Protein AF-A0A2H1GF78-F1 (afdb_monomer_lite)

pLDDT: mean 72.31, std 23.26, range [29.03, 96.75]

Structure (mmCIF, N/CA/C/O backbone):
data_AF-A0A2H1GF78-F1
#
_entry.id   AF-A0A2H1GF78-F1
#
loop_
_atom_site.group_PDB
_atom_site.id
_atom_site.type_symbol
_atom_site.label_atom_id
_atom_site.label_alt_id
_atom_site.label_comp_id
_atom_site.label_asym_id
_atom_site.label_entity_id
_atom_site.label_seq_id
_atom_site.pdbx_PDB_ins_code
_atom_site.Cartn_x
_atom_site.Cartn_y
_atom_site.Cartn_z
_atom_site.occupancy
_atom_site.B_iso_or_equiv
_atom_site.auth_seq_id
_atom_site.auth_comp_id
_atom_site.auth_asym_id
_atom_site.auth_atom_id
_atom_site.pdbx_PDB_model_num
ATOM 1 N N . MET A 1 1 ? 0.518 22.779 -26.387 1.00 35.72 1 MET A N 1
ATOM 2 C CA . MET A 1 1 ? 1.575 23.626 -25.799 1.00 35.72 1 MET A CA 1
ATOM 3 C C . MET A 1 1 ? 1.227 23.832 -24.339 1.00 35.72 1 MET A C 1
ATOM 5 O O . MET A 1 1 ? 0.259 24.523 -24.058 1.00 35.72 1 MET A O 1
ATOM 9 N N . ALA A 1 2 ? 1.934 23.142 -23.447 1.00 31.88 2 ALA A N 1
ATOM 10 C CA . ALA A 1 2 ? 1.777 23.259 -22.002 1.00 31.88 2 ALA A CA 1
ATOM 11 C C . ALA A 1 2 ? 2.860 24.207 -21.472 1.00 31.88 2 ALA A C 1
ATOM 13 O O . ALA A 1 2 ? 4.023 24.076 -21.852 1.00 31.88 2 ALA A O 1
ATOM 14 N N . ILE A 1 3 ? 2.466 25.171 -20.642 1.00 35.59 3 ILE A N 1
ATOM 15 C CA . ILE A 1 3 ? 3.377 26.077 -19.942 1.00 35.59 3 ILE A CA 1
ATOM 16 C C . ILE A 1 3 ? 3.614 25.486 -18.551 1.00 35.59 3 ILE A C 1
ATOM 18 O O . ILE A 1 3 ? 2.686 25.380 -17.752 1.00 35.59 3 ILE A O 1
ATOM 22 N N . LEU A 1 4 ? 4.861 25.074 -18.309 1.00 30.67 4 LEU A N 1
ATOM 23 C CA . LEU A 1 4 ? 5.418 24.751 -16.997 1.00 30.67 4 LEU A CA 1
ATOM 24 C C . LEU A 1 4 ? 5.400 26.001 -16.108 1.00 30.67 4 LEU A C 1
ATOM 26 O O . LEU A 1 4 ? 5.915 27.041 -16.517 1.00 30.67 4 LEU A O 1
ATOM 30 N N . HIS A 1 5 ? 4.938 25.864 -14.866 1.00 33.38 5 HIS A N 1
ATOM 31 C CA . HIS A 1 5 ? 5.354 26.751 -13.783 1.00 33.38 5 HIS A CA 1
ATOM 32 C C . HIS A 1 5 ? 6.287 25.997 -12.837 1.00 33.38 5 HIS A C 1
ATOM 34 O O . HIS A 1 5 ? 5.903 25.056 -12.150 1.00 33.38 5 HIS A O 1
ATOM 40 N N . VAL A 1 6 ? 7.539 26.443 -12.874 1.00 33.59 6 VAL A N 1
ATOM 41 C CA . VAL A 1 6 ? 8.640 26.132 -11.968 1.00 33.59 6 VAL A CA 1
ATOM 42 C C . VAL A 1 6 ? 8.415 26.892 -10.661 1.00 33.59 6 VAL A C 1
ATOM 44 O O . VAL A 1 6 ? 8.194 28.102 -10.697 1.00 33.59 6 VAL A O 1
ATOM 47 N N . ILE A 1 7 ? 8.533 26.213 -9.520 1.00 36.41 7 ILE A N 1
ATOM 48 C CA . ILE A 1 7 ? 8.808 26.858 -8.232 1.00 36.41 7 ILE A CA 1
ATOM 49 C C . ILE A 1 7 ? 10.136 26.296 -7.724 1.00 36.41 7 ILE A C 1
ATOM 51 O O . ILE A 1 7 ? 10.226 25.154 -7.286 1.00 36.41 7 ILE A O 1
ATOM 55 N N . ASN A 1 8 ? 11.164 27.134 -7.836 1.00 29.03 8 ASN A N 1
ATOM 56 C CA . ASN A 1 8 ? 12.436 27.059 -7.130 1.00 29.03 8 ASN A CA 1
ATOM 57 C C . ASN A 1 8 ? 12.365 28.086 -5.993 1.00 29.03 8 ASN A C 1
ATOM 59 O O . ASN A 1 8 ? 12.059 29.238 -6.291 1.00 29.03 8 ASN A O 1
ATOM 63 N N . SER A 1 9 ? 12.663 27.688 -4.753 1.00 29.53 9 SER A N 1
ATOM 64 C CA . SER A 1 9 ? 13.574 28.380 -3.812 1.00 29.53 9 SER A CA 1
ATOM 65 C C . SER A 1 9 ? 13.472 27.713 -2.431 1.00 29.53 9 SER A C 1
ATOM 67 O O . SER A 1 9 ? 12.395 27.658 -1.853 1.00 29.53 9 SER A O 1
ATOM 69 N N . THR A 1 10 ? 14.511 26.986 -2.008 1.00 35.28 10 THR A N 1
ATOM 70 C CA . THR A 1 10 ? 15.488 27.382 -0.967 1.00 35.28 10 THR A CA 1
ATOM 71 C C . THR A 1 10 ? 14.902 27.559 0.434 1.00 35.28 10 THR A C 1
ATOM 73 O O . THR A 1 10 ? 14.337 28.604 0.725 1.00 35.28 10 THR A O 1
ATOM 76 N N . ASP A 1 11 ? 15.181 26.603 1.322 1.00 30.53 11 ASP A N 1
ATOM 77 C CA . ASP A 1 11 ? 15.941 26.934 2.528 1.00 30.53 11 ASP A CA 1
ATOM 78 C C . ASP A 1 11 ? 16.719 25.721 3.042 1.00 30.53 11 ASP A C 1
ATOM 80 O O . ASP A 1 11 ? 16.197 24.624 3.237 1.00 30.53 11 ASP A O 1
ATOM 84 N N . ALA A 1 12 ? 18.020 25.945 3.183 1.00 32.47 12 ALA A N 1
ATOM 85 C CA . ALA A 1 12 ? 19.019 25.001 3.624 1.00 32.47 12 ALA A CA 1
ATOM 86 C C . ALA A 1 12 ? 19.430 25.371 5.049 1.00 32.47 12 ALA A C 1
ATOM 88 O O . ALA A 1 12 ? 19.917 26.474 5.280 1.00 32.47 12 ALA A O 1
ATOM 89 N N . HIS A 1 13 ? 19.336 24.424 5.979 1.00 32.59 13 HIS A N 1
ATOM 90 C CA . HIS A 1 13 ? 20.134 24.466 7.198 1.00 32.59 13 HIS A CA 1
ATOM 91 C C . HIS A 1 13 ? 20.909 23.160 7.344 1.00 32.59 13 HIS A C 1
ATOM 93 O O . HIS A 1 13 ? 20.352 22.081 7.527 1.00 32.59 13 HIS A O 1
ATOM 99 N N . SER A 1 14 ? 22.227 23.298 7.203 1.00 32.94 14 SER A N 1
ATOM 100 C CA . SER A 1 14 ? 23.222 22.259 7.411 1.00 32.94 14 SER A CA 1
ATOM 101 C C . SER A 1 14 ? 23.411 21.995 8.900 1.00 32.94 14 SER A C 1
ATOM 103 O O . SER A 1 14 ? 23.601 22.947 9.657 1.00 32.94 14 SER A O 1
ATOM 105 N N . LEU A 1 15 ? 23.509 20.731 9.299 1.00 32.12 15 LEU A N 1
ATOM 106 C CA . LEU A 1 15 ? 24.176 20.357 10.542 1.00 32.12 15 LEU A CA 1
ATOM 107 C C . LEU A 1 15 ? 25.117 19.183 10.263 1.00 32.12 15 LEU A C 1
ATOM 109 O O . LEU A 1 15 ? 24.693 18.052 10.041 1.00 32.12 15 LEU A O 1
ATOM 113 N N . SER A 1 16 ? 26.410 19.503 10.230 1.00 31.59 16 SER A N 1
ATOM 114 C CA . SER A 1 16 ? 27.515 18.546 10.197 1.00 31.59 16 SER A CA 1
ATOM 115 C C . SER A 1 16 ? 27.654 17.811 11.541 1.00 31.59 16 SER A C 1
ATOM 117 O O . SER A 1 16 ? 27.353 18.394 12.584 1.00 31.59 16 SER A O 1
ATOM 119 N N . PRO A 1 17 ? 28.180 16.571 11.553 1.00 33.03 17 PRO A N 1
ATOM 120 C CA . PRO A 1 17 ? 28.387 15.797 12.769 1.00 33.03 17 PRO A CA 1
ATOM 121 C C . PRO A 1 17 ? 29.755 16.113 13.387 1.00 33.03 17 PRO A C 1
ATOM 123 O O . PRO A 1 17 ? 30.797 15.904 12.766 1.00 33.03 17 PRO A O 1
ATOM 126 N N . SER A 1 18 ? 29.776 16.583 14.633 1.00 32.56 18 SER A N 1
ATOM 127 C CA . SER A 1 18 ? 31.007 16.723 15.416 1.00 32.56 18 SER A CA 1
ATOM 128 C C . SER A 1 18 ? 31.087 15.654 16.505 1.00 32.56 18 SER A C 1
ATOM 130 O O . SER A 1 18 ? 30.373 15.702 17.501 1.00 32.56 18 SER A O 1
ATOM 132 N N . SER A 1 19 ? 31.996 14.704 16.273 1.00 32.38 19 SER A N 1
ATOM 133 C CA . SER A 1 19 ? 32.916 14.092 17.241 1.00 32.38 19 SER A CA 1
ATOM 134 C C . SER A 1 19 ? 32.886 14.694 18.651 1.00 32.38 19 SER A C 1
ATOM 136 O O . SER A 1 19 ? 33.222 15.866 18.800 1.00 32.38 19 SER A O 1
ATOM 138 N N . LEU A 1 20 ? 32.697 13.852 19.673 1.00 32.47 20 LEU A N 1
ATOM 139 C CA . LEU A 1 20 ? 33.523 13.882 20.886 1.00 32.47 20 LEU A CA 1
ATOM 140 C C . LEU A 1 20 ? 33.429 12.545 21.633 1.00 32.47 20 LEU A C 1
ATOM 142 O O . LEU A 1 20 ? 32.422 12.201 22.247 1.00 32.47 20 LEU A O 1
ATOM 146 N N . ARG A 1 21 ? 34.525 11.793 21.528 1.00 34.84 21 ARG A N 1
ATOM 147 C CA . ARG A 1 21 ? 34.907 10.695 22.410 1.00 34.84 21 ARG A CA 1
ATOM 148 C C . ARG A 1 21 ? 35.301 11.236 23.789 1.00 34.84 21 ARG A C 1
ATOM 150 O O . ARG A 1 21 ? 35.887 12.310 23.883 1.00 34.84 21 ARG A O 1
ATOM 157 N N . ASP A 1 22 ? 35.057 10.384 24.779 1.00 33.94 22 ASP A N 1
ATOM 158 C CA . ASP A 1 22 ? 35.804 10.188 26.022 1.00 33.94 22 ASP A CA 1
ATOM 159 C C . ASP A 1 22 ? 35.932 11.363 27.004 1.00 33.94 22 ASP A C 1
ATOM 161 O O . ASP A 1 22 ? 36.738 12.278 26.833 1.00 33.94 22 ASP A O 1
ATOM 165 N N . LYS A 1 23 ? 35.258 11.217 28.153 1.00 37.03 23 LYS A N 1
ATOM 166 C CA . LYS A 1 23 ? 35.926 11.327 29.457 1.00 37.03 23 LYS A CA 1
ATOM 167 C C . LYS A 1 23 ? 35.176 10.572 30.555 1.00 37.03 23 LYS A C 1
ATOM 169 O O . LYS A 1 23 ? 33.961 10.646 30.687 1.00 37.03 23 LYS A O 1
ATOM 174 N N . GLU A 1 24 ? 35.986 9.818 31.280 1.00 34.47 24 GLU A N 1
ATOM 175 C CA . GLU A 1 24 ? 35.726 8.863 32.349 1.00 34.47 24 GLU A CA 1
ATOM 176 C C . GLU A 1 24 ? 35.103 9.474 33.617 1.00 34.47 24 GLU A C 1
ATOM 178 O O . GLU A 1 24 ? 35.262 10.668 33.862 1.00 34.47 24 GLU A O 1
ATOM 183 N N . LEU A 1 25 ? 34.509 8.614 34.463 1.00 35.84 25 LEU A N 1
ATOM 184 C CA . LEU A 1 25 ? 34.851 8.367 35.890 1.00 35.84 25 LEU A CA 1
ATOM 185 C C . LEU A 1 25 ? 33.764 7.444 36.503 1.00 35.84 25 LEU A C 1
ATOM 187 O O . LEU A 1 25 ? 32.604 7.828 36.577 1.00 35.84 25 LEU A O 1
ATOM 191 N N . LYS A 1 26 ? 34.034 6.133 36.655 1.00 32.31 26 LYS A N 1
ATOM 192 C CA . LYS A 1 26 ? 34.445 5.410 37.895 1.00 32.31 26 LYS A CA 1
ATOM 193 C C . LYS A 1 26 ? 33.389 5.426 39.023 1.00 32.31 26 LYS A C 1
ATOM 195 O O . LYS A 1 26 ? 32.994 6.496 39.453 1.00 32.31 26 LYS A O 1
ATOM 200 N N . GLN A 1 27 ? 32.813 4.255 39.367 1.00 32.00 27 GLN A N 1
ATOM 201 C CA . GLN A 1 27 ? 33.122 3.405 40.558 1.00 32.00 27 GLN A CA 1
ATOM 202 C C . GLN A 1 27 ? 32.880 4.147 41.894 1.00 32.00 27 GLN A C 1
ATOM 204 O O . GLN A 1 27 ? 33.361 5.256 42.039 1.00 32.00 27 GLN A O 1
ATOM 209 N N . SER A 1 28 ? 32.227 3.642 42.945 1.00 34.06 28 SER A N 1
ATOM 210 C CA . SER A 1 28 ? 31.874 2.285 43.388 1.00 34.06 28 SER A CA 1
ATOM 211 C C . SER A 1 28 ? 31.137 2.372 44.747 1.00 34.06 28 SER A C 1
ATOM 213 O O . SER A 1 28 ? 31.370 3.320 45.484 1.00 34.06 28 SER A O 1
ATOM 215 N N . SER A 1 29 ? 30.340 1.335 45.034 1.00 34.03 29 SER A N 1
ATOM 216 C CA . SER A 1 29 ? 30.085 0.635 46.317 1.00 34.03 29 SER A CA 1
ATOM 217 C C . SER A 1 29 ? 29.514 1.306 47.587 1.00 34.03 29 SER A C 1
ATOM 219 O O . SER A 1 29 ? 29.837 2.423 47.969 1.00 34.03 29 SER A O 1
ATOM 221 N N . ASP A 1 30 ? 28.746 0.442 48.269 1.00 32.41 30 ASP A N 1
ATOM 222 C CA . ASP A 1 30 ? 28.446 0.326 49.704 1.00 32.41 30 ASP A CA 1
ATOM 223 C C . ASP A 1 30 ? 27.323 1.167 50.327 1.00 32.41 30 ASP A C 1
ATOM 225 O O . ASP A 1 30 ? 27.473 2.356 50.578 1.00 32.41 30 ASP A O 1
ATOM 229 N N . PHE A 1 31 ? 26.241 0.481 50.726 1.00 32.75 31 PHE A N 1
ATOM 230 C CA . PHE A 1 31 ? 25.921 0.340 52.155 1.00 32.75 31 PHE A CA 1
ATOM 231 C C . PHE A 1 31 ? 25.028 -0.891 52.426 1.00 32.75 31 PHE A C 1
ATOM 233 O O . PHE A 1 31 ? 24.019 -1.108 51.756 1.00 32.75 31 PHE A O 1
ATOM 240 N N . SER A 1 32 ? 25.437 -1.692 53.413 1.00 38.53 32 SER A N 1
ATOM 241 C CA . SER A 1 32 ? 24.816 -2.939 53.883 1.00 38.53 32 SER A CA 1
ATOM 242 C C . SER A 1 32 ? 23.856 -2.729 55.067 1.00 38.53 32 SER A C 1
ATOM 244 O O . SER A 1 32 ? 24.102 -1.871 55.907 1.00 38.53 32 SER A O 1
ATOM 246 N N . ALA A 1 33 ? 22.842 -3.603 55.123 1.00 35.81 33 ALA A N 1
ATOM 247 C CA . ALA A 1 33 ? 22.359 -4.430 56.248 1.00 35.81 33 ALA A CA 1
ATOM 248 C C . ALA A 1 33 ? 21.882 -3.852 57.615 1.00 35.81 33 ALA A C 1
ATOM 250 O O . ALA A 1 33 ? 22.637 -3.238 58.358 1.00 35.81 33 ALA A O 1
ATOM 251 N N . GLU A 1 34 ? 20.658 -4.304 57.957 1.00 35.25 34 GLU A N 1
ATOM 252 C CA . GLU A 1 34 ? 20.177 -4.900 59.234 1.00 35.25 34 GLU A CA 1
ATOM 253 C C . GLU A 1 34 ? 19.744 -4.059 60.459 1.00 35.25 34 GLU A C 1
ATOM 255 O O . GLU A 1 34 ? 20.535 -3.345 61.066 1.00 35.25 34 GLU A O 1
ATOM 260 N N . ALA A 1 35 ? 18.478 -4.278 60.878 1.00 35.50 35 ALA A N 1
ATOM 261 C CA . ALA A 1 35 ? 18.000 -4.761 62.204 1.00 35.50 35 ALA A CA 1
ATOM 262 C C . ALA A 1 35 ? 16.439 -4.714 62.226 1.00 35.50 35 ALA A C 1
ATOM 264 O O . ALA A 1 35 ? 15.876 -3.674 61.898 1.00 35.50 35 ALA A O 1
ATOM 265 N N . SER A 1 36 ? 15.695 -5.837 62.322 1.00 38.09 36 SER A N 1
ATOM 266 C CA . SER A 1 36 ? 15.105 -6.489 63.535 1.00 38.09 36 SER A CA 1
ATOM 267 C C . SER A 1 36 ? 14.307 -5.531 64.456 1.00 38.09 36 SER A C 1
ATOM 269 O O . SER A 1 36 ? 14.798 -4.448 64.733 1.00 38.09 36 SER A O 1
AT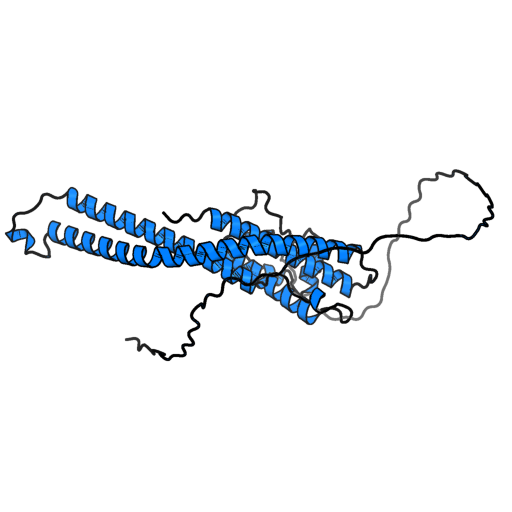OM 271 N N . GLU A 1 37 ? 13.109 -5.791 65.018 1.00 37.16 37 GLU A N 1
ATOM 272 C CA . GLU A 1 37 ? 12.397 -7.021 65.424 1.00 37.16 37 GLU A CA 1
ATOM 273 C C . GLU A 1 37 ? 10.952 -6.698 65.945 1.00 37.16 37 GLU A C 1
ATOM 275 O O . GLU A 1 37 ? 10.690 -5.575 66.366 1.00 37.16 37 GLU A O 1
ATOM 280 N N . MET A 1 38 ? 10.086 -7.730 65.998 1.00 37.97 38 MET A N 1
ATOM 281 C CA . MET A 1 38 ? 8.965 -8.038 66.938 1.00 37.97 38 MET A CA 1
ATOM 282 C C . MET A 1 38 ? 7.665 -7.202 67.074 1.00 37.97 38 MET A C 1
ATOM 284 O O . MET A 1 38 ? 7.638 -6.123 67.658 1.00 37.97 38 MET A O 1
ATOM 288 N N . ASN A 1 39 ? 6.537 -7.840 66.713 1.00 35.38 39 ASN A N 1
ATOM 289 C CA . ASN A 1 39 ? 5.362 -8.222 67.547 1.00 35.38 39 ASN A CA 1
ATOM 290 C C . ASN A 1 39 ? 4.288 -8.782 66.581 1.00 35.38 39 ASN A C 1
ATOM 292 O O . ASN A 1 39 ? 4.160 -8.267 65.480 1.00 35.38 39 ASN A O 1
ATOM 296 N N . GLY A 1 40 ? 3.493 -9.824 66.822 1.00 32.78 40 GLY A N 1
ATOM 297 C CA . GLY A 1 40 ? 2.979 -10.455 68.037 1.00 32.78 40 GLY A CA 1
ATOM 298 C C . GLY A 1 40 ? 1.497 -10.783 67.753 1.00 32.78 40 GLY A C 1
ATOM 299 O O . GLY A 1 40 ? 0.768 -9.897 67.325 1.00 32.78 40 GLY A O 1
ATOM 300 N N . HIS A 1 41 ? 1.122 -12.057 67.896 1.00 42.75 41 HIS A N 1
ATOM 301 C CA . HIS A 1 41 ? -0.138 -12.741 67.542 1.00 42.75 41 HIS A CA 1
ATOM 302 C C . HIS A 1 41 ? -1.475 -12.075 67.947 1.00 42.75 41 HIS A C 1
ATOM 304 O O . HIS A 1 41 ? -1.528 -11.387 68.959 1.00 42.75 41 HIS A O 1
ATOM 310 N N . ASP A 1 42 ? -2.560 -12.356 67.198 1.00 39.91 42 ASP A N 1
ATOM 311 C CA . ASP A 1 42 ? -3.671 -13.236 67.645 1.00 39.91 42 ASP A CA 1
ATOM 312 C C . ASP A 1 42 ? -4.775 -13.402 66.566 1.00 39.91 42 ASP A C 1
ATOM 314 O O . ASP A 1 42 ? -5.314 -12.429 66.038 1.00 39.91 42 ASP A O 1
ATOM 318 N N . GLU A 1 43 ? -5.108 -14.662 66.253 1.00 45.16 43 GLU A N 1
ATOM 319 C CA . GLU A 1 43 ? -6.356 -15.098 65.595 1.00 45.16 43 GLU A CA 1
ATOM 320 C C . GLU A 1 43 ? -7.489 -15.214 66.638 1.00 45.16 43 GLU A C 1
ATOM 322 O O . GLU A 1 43 ? -7.224 -15.267 67.843 1.00 45.16 43 GLU A O 1
ATOM 327 N N . PRO A 1 44 ? -8.756 -15.347 66.204 1.00 50.00 44 PRO A N 1
ATOM 328 C CA . PRO A 1 44 ? -9.349 -16.675 66.382 1.00 50.00 44 PRO A CA 1
ATOM 329 C C . PRO A 1 44 ? -10.227 -17.163 65.218 1.00 50.00 44 PRO A C 1
ATOM 331 O O . PRO A 1 44 ? -10.818 -16.393 64.462 1.00 50.00 44 PRO A O 1
ATOM 334 N N . SER A 1 45 ? -10.319 -18.491 65.154 1.00 42.66 45 SER A N 1
ATOM 335 C CA . SER A 1 45 ? -11.139 -19.320 64.273 1.00 42.66 45 SER A CA 1
ATOM 336 C C . SER A 1 45 ? -12.643 -19.238 64.565 1.00 42.66 45 SER A C 1
ATOM 338 O O . SER A 1 45 ? -13.029 -19.125 65.731 1.00 42.66 45 SER A O 1
ATOM 340 N N . SER A 1 46 ? -13.476 -19.533 63.566 1.00 43.72 46 SER A N 1
ATOM 341 C CA . SER A 1 46 ? -14.654 -20.391 63.770 1.00 43.72 46 SER A CA 1
ATOM 342 C C . SER A 1 46 ? -15.092 -21.050 62.463 1.00 43.72 46 SER A C 1
ATOM 344 O O . SER A 1 46 ? -15.336 -20.366 61.469 1.00 43.72 46 SER A O 1
ATOM 346 N N . ASP A 1 47 ? -15.177 -22.373 62.535 1.00 40.22 47 ASP A N 1
ATOM 347 C CA . ASP A 1 47 ? -15.808 -23.307 61.609 1.00 40.22 47 ASP A CA 1
ATOM 348 C C . ASP A 1 47 ? -17.263 -22.936 61.279 1.00 40.22 47 ASP A C 1
ATOM 350 O O . ASP A 1 47 ? -17.958 -22.374 62.122 1.00 40.22 47 ASP A O 1
ATOM 354 N N . ASP A 1 48 ? -17.723 -23.312 60.083 1.00 47.84 48 ASP A N 1
ATOM 355 C CA . ASP A 1 48 ? -19.003 -24.013 59.905 1.00 47.84 48 ASP A CA 1
ATOM 356 C C . ASP A 1 48 ? -19.081 -24.609 58.486 1.00 47.84 48 ASP A C 1
ATOM 358 O O . ASP A 1 48 ? -19.262 -23.915 57.482 1.00 47.84 48 ASP A O 1
ATOM 362 N N . ASP A 1 49 ? -18.941 -25.934 58.434 1.00 41.84 49 ASP A N 1
ATOM 363 C CA . ASP A 1 49 ? -19.234 -26.797 57.294 1.00 41.84 49 ASP A CA 1
ATOM 364 C C . ASP A 1 49 ? -20.750 -27.022 57.172 1.00 41.84 49 ASP A C 1
ATOM 366 O O . ASP A 1 49 ? -21.371 -27.545 58.095 1.00 41.84 49 ASP A O 1
ATOM 370 N N . TYR A 1 50 ? -21.334 -26.762 55.999 1.00 41.81 50 TYR A N 1
ATOM 371 C CA . TYR A 1 50 ? -22.525 -27.482 55.531 1.00 41.81 50 TYR A CA 1
ATOM 372 C C . TYR A 1 50 ? -22.453 -27.692 54.016 1.00 41.81 50 TYR A C 1
ATOM 374 O O . TYR A 1 50 ? -22.693 -26.786 53.218 1.00 41.81 50 TYR A O 1
ATOM 382 N N . HIS A 1 51 ? -22.151 -28.930 53.630 1.00 46.44 51 HIS A N 1
ATOM 383 C CA . HIS A 1 51 ? -22.541 -29.495 52.346 1.00 46.44 51 HIS A CA 1
ATOM 384 C C . HIS A 1 51 ? -23.978 -30.013 52.457 1.00 46.44 51 HIS A C 1
ATOM 386 O O . HIS A 1 51 ? -24.271 -30.774 53.378 1.00 46.44 51 HIS A O 1
ATOM 392 N N . ASP A 1 52 ? -24.841 -29.682 51.494 1.00 46.56 52 ASP A N 1
ATOM 393 C CA . ASP A 1 52 ? -25.845 -30.649 51.046 1.00 46.56 52 ASP A CA 1
ATOM 394 C C . ASP A 1 52 ? -26.193 -30.458 49.563 1.00 46.56 52 ASP A C 1
ATOM 396 O O . ASP A 1 52 ? -26.457 -29.355 49.076 1.00 46.56 52 ASP A O 1
ATOM 400 N N . ASP A 1 53 ? -26.153 -31.585 48.864 1.00 44.59 53 ASP A N 1
ATOM 401 C CA . ASP A 1 53 ? -26.434 -31.802 47.454 1.00 44.59 53 ASP A CA 1
ATOM 402 C C . ASP A 1 53 ? -27.917 -31.605 47.147 1.00 44.59 53 ASP A C 1
ATOM 404 O O . ASP A 1 53 ? -28.740 -32.323 47.711 1.00 44.59 53 ASP A O 1
ATOM 408 N N . ARG A 1 54 ? -28.271 -30.791 46.139 1.00 35.84 54 ARG A N 1
ATOM 409 C CA . ARG A 1 54 ? -29.441 -31.070 45.278 1.00 35.84 54 ARG A CA 1
ATOM 410 C C . ARG A 1 54 ? -29.208 -30.647 43.834 1.00 35.84 54 ARG A C 1
ATOM 412 O O . ARG A 1 54 ? -29.386 -29.497 43.451 1.00 35.84 54 ARG A O 1
ATOM 419 N N . SER A 1 55 ? -28.890 -31.652 43.026 1.00 42.00 55 SER A N 1
ATOM 420 C CA . SER A 1 55 ? -29.135 -31.659 41.587 1.00 42.00 55 SER A CA 1
ATOM 421 C C . SER A 1 55 ? -30.643 -31.617 41.322 1.00 42.00 55 SER A C 1
ATOM 423 O O . SER A 1 55 ? -31.355 -32.519 41.763 1.00 42.00 55 SER A O 1
ATOM 425 N N . VAL A 1 56 ? -31.124 -30.631 40.563 1.00 40.59 56 VAL A N 1
ATOM 426 C CA . VAL A 1 56 ? -32.398 -30.733 39.836 1.00 40.59 56 VAL A CA 1
ATOM 427 C C . VAL A 1 56 ? -32.209 -30.079 38.472 1.00 40.59 56 VAL A C 1
ATOM 429 O O . VAL A 1 56 ? -31.963 -28.881 38.365 1.00 40.59 56 VAL A O 1
ATOM 432 N N . ALA A 1 57 ? -32.254 -30.912 37.438 1.00 37.25 57 ALA A N 1
ATOM 433 C CA . ALA A 1 57 ? -32.389 -30.494 36.057 1.00 37.25 57 ALA A CA 1
ATOM 434 C C . ALA A 1 57 ? -33.859 -30.167 35.749 1.00 37.25 57 ALA A C 1
ATOM 436 O O . ALA A 1 57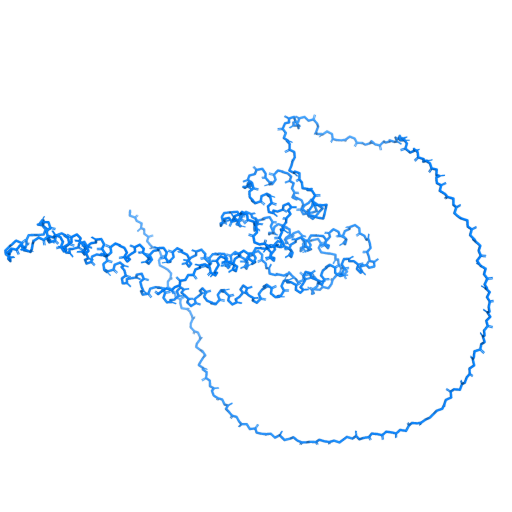 ? -34.753 -30.740 36.371 1.00 37.25 57 ALA A O 1
ATOM 437 N N . SER A 1 58 ? -34.036 -29.339 34.714 1.00 37.38 58 SER A N 1
ATOM 438 C CA . SER A 1 58 ? -35.270 -29.108 33.948 1.00 37.38 58 SER A CA 1
ATOM 439 C C . SER A 1 58 ? -36.298 -28.169 34.584 1.00 37.38 58 SER A C 1
ATOM 441 O O . SER A 1 58 ? -36.977 -28.553 35.527 1.00 37.38 58 SER A O 1
ATOM 443 N N . ASP A 1 59 ? -36.491 -26.990 33.984 1.00 35.41 59 ASP A N 1
ATOM 444 C CA . ASP A 1 59 ? -37.826 -26.633 33.488 1.00 35.41 59 ASP A CA 1
ATOM 445 C C . ASP A 1 59 ? -37.762 -25.560 32.391 1.00 35.41 59 ASP A C 1
ATOM 447 O O . ASP A 1 59 ? -36.977 -24.610 32.459 1.00 35.41 59 ASP A O 1
ATOM 451 N N . ASP A 1 60 ? -38.592 -25.772 31.376 1.00 43.78 60 ASP A N 1
ATOM 452 C CA . ASP A 1 60 ? -38.896 -24.862 30.280 1.00 43.78 60 ASP A CA 1
ATOM 453 C C . ASP A 1 60 ? -39.507 -23.560 30.818 1.00 43.78 60 ASP A C 1
ATOM 455 O O . ASP A 1 60 ? -40.341 -23.567 31.724 1.00 43.78 60 ASP A O 1
ATOM 459 N N . SER A 1 61 ? -39.184 -22.423 30.200 1.00 46.34 61 SER A N 1
ATOM 460 C CA . SER A 1 61 ? -40.154 -21.325 30.166 1.00 46.34 61 SER A CA 1
ATOM 461 C C . SER A 1 61 ? -40.065 -20.546 28.861 1.00 46.34 61 SER A C 1
ATOM 463 O O . SER A 1 61 ? -39.161 -19.748 28.616 1.00 46.34 61 SER A O 1
ATOM 465 N N . ASP A 1 62 ? -41.073 -20.809 28.036 1.00 38.62 62 ASP A N 1
ATOM 466 C CA . ASP A 1 62 ? -41.567 -19.943 26.981 1.00 38.62 62 ASP A CA 1
ATOM 467 C C . ASP A 1 62 ? -41.787 -18.517 27.511 1.00 38.62 62 ASP A C 1
ATOM 469 O O . ASP A 1 62 ? -42.639 -18.285 28.370 1.00 38.62 62 ASP A O 1
ATOM 473 N N . TYR A 1 63 ? -41.087 -17.538 26.939 1.00 35.41 63 TYR A N 1
ATOM 474 C CA . TYR A 1 63 ? -41.513 -16.139 26.979 1.00 35.41 63 TYR A CA 1
ATOM 475 C C . TYR A 1 63 ? -41.895 -15.700 25.567 1.00 35.41 63 TYR A C 1
ATOM 477 O O . TYR A 1 63 ? -41.097 -15.165 24.798 1.00 35.41 63 TYR A O 1
ATOM 485 N N . HIS A 1 64 ? -43.160 -15.961 25.234 1.00 37.16 64 HIS A N 1
ATOM 486 C CA . HIS A 1 64 ? -43.866 -15.291 24.155 1.00 37.16 64 HIS A CA 1
ATOM 487 C C . HIS A 1 64 ? -44.291 -13.883 24.592 1.00 37.16 64 HIS A C 1
ATOM 489 O O . HIS A 1 64 ? -44.953 -13.712 25.608 1.00 37.16 64 HIS A O 1
ATOM 495 N N . ASP A 1 65 ? -43.959 -12.931 23.720 1.00 37.78 65 ASP A N 1
ATOM 496 C CA . ASP A 1 65 ? -44.846 -11.898 23.179 1.00 37.78 65 ASP A CA 1
ATOM 497 C C . ASP A 1 65 ? -45.441 -10.833 24.124 1.00 37.78 65 ASP A C 1
ATOM 499 O O . ASP A 1 65 ? -46.244 -11.097 25.015 1.00 37.78 65 ASP A O 1
ATOM 503 N N . GLY A 1 66 ? -45.202 -9.573 23.749 1.00 33.34 66 GLY A N 1
ATOM 504 C CA . GLY A 1 66 ? -46.362 -8.720 23.514 1.00 33.34 66 GLY A CA 1
ATOM 505 C C . GLY A 1 66 ? -46.399 -7.361 24.197 1.00 33.34 66 GLY A C 1
ATOM 506 O O . GLY A 1 66 ? -47.022 -7.203 25.240 1.00 33.34 66 GLY A O 1
ATOM 507 N N . ARG A 1 67 ? -45.974 -6.369 23.400 1.00 36.06 67 ARG A N 1
ATOM 508 C CA . ARG A 1 67 ? -46.591 -5.038 23.205 1.00 36.06 67 ARG A CA 1
ATOM 509 C C . ARG A 1 67 ? -46.264 -3.927 24.205 1.00 36.06 67 ARG A C 1
ATOM 511 O O . ARG A 1 67 ? -46.208 -4.142 25.400 1.00 36.06 67 ARG A O 1
ATOM 518 N N . SER A 1 68 ? -46.229 -2.654 23.816 1.00 39.19 68 SER A N 1
ATOM 519 C CA . SER A 1 68 ? -46.154 -1.904 22.543 1.00 39.19 68 SER A CA 1
ATOM 520 C C . SER A 1 68 ? -46.429 -0.439 22.934 1.00 39.19 68 SER A C 1
ATOM 522 O O . SER A 1 68 ? -47.168 -0.225 23.893 1.00 39.19 68 SER A O 1
ATOM 524 N N . ILE A 1 69 ? -45.866 0.518 22.190 1.00 37.59 69 ILE A N 1
ATOM 525 C CA . ILE A 1 69 ? -46.349 1.875 21.819 1.00 37.59 69 ILE A CA 1
ATOM 526 C C . ILE A 1 69 ? -45.067 2.649 21.448 1.00 37.59 69 ILE A C 1
ATOM 528 O O . ILE A 1 69 ? -44.302 3.041 22.320 1.00 37.59 69 ILE A O 1
ATOM 532 N N . ALA A 1 70 ? -44.608 2.590 20.197 1.00 33.00 70 ALA A N 1
ATOM 533 C CA . ALA A 1 70 ? -45.091 3.327 19.023 1.00 33.00 70 ALA A CA 1
ATOM 534 C C . ALA A 1 70 ? -44.881 4.844 19.137 1.00 33.00 70 ALA A C 1
ATOM 536 O O . ALA A 1 70 ? -45.543 5.520 19.923 1.00 33.00 70 ALA A O 1
ATOM 537 N N . SER A 1 71 ? -44.024 5.380 18.273 1.00 32.38 71 SER A N 1
ATOM 538 C CA . SER A 1 71 ? -44.372 6.547 17.465 1.00 32.38 71 SER A CA 1
ATOM 539 C C . SER A 1 71 ? -43.594 6.476 16.159 1.00 32.38 71 SER A C 1
ATOM 541 O O . SER A 1 71 ? -42.407 6.157 16.137 1.00 32.38 71 SER A O 1
ATOM 543 N N . ASP A 1 72 ? -44.368 6.654 15.103 1.00 35.62 72 ASP A N 1
ATOM 544 C CA . ASP A 1 72 ? -44.057 6.466 13.702 1.00 35.62 72 ASP A CA 1
ATOM 545 C C . ASP A 1 72 ? -42.998 7.447 13.199 1.00 35.62 72 ASP A C 1
ATOM 547 O O . ASP A 1 72 ? -43.026 8.615 13.567 1.00 35.62 72 ASP A O 1
ATOM 551 N N . ASP A 1 73 ? -42.130 6.962 12.310 1.00 32.16 73 ASP A N 1
ATOM 552 C CA . ASP A 1 73 ? -41.686 7.698 11.123 1.00 32.16 73 ASP A CA 1
ATOM 553 C C . ASP A 1 73 ? -41.146 6.696 10.083 1.00 32.16 73 ASP A C 1
ATOM 555 O O . ASP A 1 73 ? -40.011 6.224 10.108 1.00 32.16 73 ASP A O 1
ATOM 559 N N . ASP A 1 74 ? -42.069 6.269 9.227 1.00 32.94 74 ASP A N 1
ATOM 560 C CA . ASP A 1 74 ? -41.960 6.273 7.767 1.00 32.94 74 ASP A CA 1
ATOM 561 C C . ASP A 1 74 ? -40.556 6.137 7.125 1.00 32.94 74 ASP A C 1
ATOM 563 O O . ASP A 1 74 ? -39.888 7.123 6.822 1.00 32.94 74 ASP A O 1
ATOM 567 N N . PHE A 1 75 ? -40.151 4.902 6.789 1.00 35.50 75 PHE A N 1
ATOM 568 C CA . PHE A 1 75 ? -39.357 4.640 5.573 1.00 35.50 75 PHE A CA 1
ATOM 569 C C . PHE A 1 75 ? -39.449 3.172 5.115 1.00 35.50 75 PHE A C 1
ATOM 571 O O . PHE A 1 75 ? -38.449 2.471 4.961 1.00 35.50 75 PHE A O 1
ATOM 578 N N . THR A 1 76 ? -40.659 2.659 4.876 1.00 37.81 76 THR A N 1
ATOM 579 C CA . THR A 1 76 ? -40.829 1.362 4.191 1.00 37.81 76 THR A CA 1
ATOM 580 C C . THR A 1 76 ? -41.381 1.577 2.790 1.00 37.81 76 THR A C 1
ATOM 582 O O . THR A 1 76 ? -42.576 1.520 2.535 1.00 37.81 76 THR A O 1
ATOM 585 N N . GLY A 1 77 ? -40.468 1.842 1.854 1.00 30.48 77 GLY A N 1
ATOM 586 C CA . GLY A 1 77 ? -40.848 2.087 0.465 1.00 30.48 77 GLY A CA 1
ATOM 587 C C . GLY A 1 77 ? -39.732 1.988 -0.570 1.00 30.48 77 GLY A C 1
ATOM 588 O O . GLY A 1 77 ? -39.874 2.609 -1.611 1.00 30.48 77 GLY A O 1
ATOM 589 N N . LEU A 1 78 ? -38.624 1.269 -0.322 1.00 32.78 78 LEU A N 1
ATOM 590 C CA . LEU A 1 78 ? -37.621 0.946 -1.366 1.00 32.78 78 LEU A CA 1
ATOM 591 C C . LEU A 1 78 ? -36.618 -0.168 -0.983 1.00 32.78 78 LEU A C 1
ATOM 593 O O . LEU A 1 78 ? -35.528 -0.248 -1.540 1.00 32.78 78 LEU A O 1
ATOM 597 N N . ALA A 1 79 ? -36.975 -1.057 -0.049 1.00 36.09 79 ALA A N 1
ATOM 598 C CA . ALA A 1 79 ? -36.106 -2.149 0.418 1.00 36.09 79 ALA A CA 1
ATOM 599 C C . ALA A 1 79 ? -36.412 -3.513 -0.239 1.00 36.09 79 ALA A C 1
ATOM 601 O O . ALA A 1 79 ? -36.126 -4.565 0.326 1.00 36.09 79 ALA A O 1
ATOM 602 N N . ALA A 1 80 ? -37.003 -3.524 -1.436 1.00 33.19 80 ALA A N 1
ATOM 603 C CA . ALA A 1 80 ? -37.261 -4.757 -2.175 1.00 33.19 80 ALA A CA 1
ATOM 604 C C . ALA A 1 80 ? -36.092 -5.060 -3.125 1.00 33.19 80 ALA A C 1
ATOM 606 O O . ALA A 1 80 ? -36.132 -4.716 -4.304 1.00 33.19 80 ALA A O 1
ATOM 607 N N . GLY A 1 81 ? -35.052 -5.707 -2.590 1.00 34.12 81 GLY A N 1
ATOM 608 C CA . GLY A 1 81 ? -34.053 -6.413 -3.396 1.00 34.12 81 GLY A CA 1
ATOM 609 C C . GLY A 1 81 ? -32.605 -5.989 -3.190 1.00 34.12 81 GLY A C 1
ATOM 610 O O . GLY A 1 81 ? -31.950 -5.638 -4.160 1.00 34.12 81 GLY A O 1
ATOM 611 N N . MET A 1 82 ? -32.072 -6.060 -1.968 1.00 36.25 82 MET A N 1
ATOM 612 C CA . MET A 1 82 ? -30.620 -6.134 -1.761 1.00 36.25 82 MET A CA 1
ATOM 613 C C . MET A 1 82 ? -30.343 -7.049 -0.571 1.00 36.25 82 MET A C 1
ATOM 615 O O . MET A 1 82 ? -30.645 -6.701 0.564 1.00 36.25 82 MET A O 1
ATOM 619 N N . THR A 1 83 ? -29.811 -8.239 -0.840 1.00 41.34 83 THR A N 1
ATOM 620 C CA . THR A 1 83 ? -29.223 -9.108 0.184 1.00 41.34 83 THR A CA 1
ATOM 621 C C . THR A 1 83 ? -28.145 -8.312 0.915 1.00 41.34 83 THR A C 1
ATOM 623 O O . THR A 1 83 ? -27.205 -7.838 0.272 1.00 41.34 83 THR A O 1
ATOM 626 N N . GLY A 1 84 ? -28.341 -8.107 2.219 1.00 56.16 84 GLY A N 1
ATOM 627 C CA . GLY A 1 84 ? -27.440 -7.339 3.070 1.00 56.16 84 GLY A CA 1
ATOM 628 C C . GLY A 1 84 ? -26.026 -7.909 3.081 1.00 56.16 84 GLY A C 1
ATOM 629 O O . GLY A 1 84 ? -25.784 -9.067 2.724 1.00 56.16 84 GLY A O 1
ATOM 630 N N . VAL A 1 85 ? -25.067 -7.076 3.453 1.00 65.94 85 VAL A N 1
ATOM 631 C CA . VAL A 1 85 ? -23.672 -7.492 3.560 1.00 65.94 85 VAL A CA 1
ATOM 632 C C . VAL A 1 85 ? -23.550 -8.276 4.859 1.00 65.94 85 VAL A C 1
ATOM 634 O O . VAL A 1 85 ? -23.447 -7.703 5.932 1.00 65.94 85 VAL A O 1
ATOM 637 N N . ASP A 1 86 ? -23.597 -9.605 4.762 1.00 74.31 86 ASP A N 1
ATOM 638 C CA . ASP A 1 86 ? -23.625 -10.460 5.955 1.00 74.31 86 ASP A CA 1
ATOM 639 C C . ASP A 1 86 ? -22.262 -10.480 6.675 1.00 74.31 86 ASP A C 1
ATOM 641 O O . ASP A 1 86 ? -21.328 -11.149 6.225 1.00 74.31 86 ASP A O 1
ATOM 645 N N . ILE A 1 87 ? -22.096 -9.638 7.699 1.00 79.69 87 ILE A N 1
ATOM 646 C CA . ILE A 1 87 ? -20.921 -9.613 8.581 1.00 79.69 87 ILE A CA 1
ATOM 647 C C . ILE A 1 87 ? -21.202 -10.596 9.724 1.00 79.69 87 ILE A C 1
ATOM 649 O O . ILE A 1 87 ? -21.979 -10.280 10.627 1.00 79.69 87 ILE A O 1
ATOM 653 N N . GLU A 1 88 ? -20.594 -11.782 9.656 1.00 77.12 88 GLU A N 1
ATOM 654 C CA . GLU A 1 88 ? -20.814 -12.866 10.625 1.00 77.12 88 GLU A CA 1
ATOM 655 C C . GLU A 1 88 ? -20.201 -12.560 12.001 1.00 77.12 88 GLU A C 1
ATOM 657 O O . GLU A 1 88 ? -20.807 -12.865 13.028 1.00 77.12 88 GLU A O 1
ATOM 662 N N . ASP A 1 89 ? -19.019 -11.932 12.035 1.00 83.44 89 ASP A N 1
ATOM 663 C CA . ASP A 1 89 ? -18.347 -11.578 13.286 1.00 83.44 89 ASP A CA 1
ATOM 664 C C . ASP A 1 89 ? -19.063 -10.411 13.981 1.00 83.44 89 ASP A C 1
ATOM 666 O O . ASP A 1 89 ? -19.114 -9.285 13.475 1.00 83.44 89 ASP A O 1
ATOM 670 N N . SER A 1 90 ? -19.623 -10.679 15.163 1.00 81.19 90 SER A N 1
ATOM 671 C CA . SER A 1 90 ? -20.433 -9.711 15.905 1.00 81.19 90 SER A CA 1
ATOM 672 C C . SER A 1 90 ? -19.628 -8.492 16.349 1.00 81.19 90 SER A C 1
ATOM 674 O O . SER A 1 90 ? -20.151 -7.381 16.307 1.00 81.19 90 SER A O 1
ATOM 676 N N . ASN A 1 91 ? -18.354 -8.668 16.709 1.00 81.25 91 ASN A N 1
ATOM 677 C CA . ASN A 1 91 ? -17.479 -7.567 17.115 1.00 81.25 91 ASN A CA 1
ATOM 678 C C . ASN A 1 91 ? -17.179 -6.634 15.939 1.00 81.25 91 ASN A C 1
ATOM 680 O O . ASN A 1 91 ? -17.330 -5.420 16.060 1.00 81.25 91 ASN A O 1
ATOM 684 N N . THR A 1 92 ? -16.829 -7.196 14.783 1.00 85.81 92 THR A N 1
ATOM 685 C CA . THR A 1 92 ? -16.611 -6.458 13.535 1.00 85.81 92 THR A CA 1
ATOM 686 C C . THR A 1 92 ? -17.875 -5.727 13.104 1.00 85.81 92 THR A C 1
ATOM 688 O O . THR A 1 92 ? -17.830 -4.547 12.754 1.00 85.81 92 THR A O 1
ATOM 691 N N . LYS A 1 93 ? -19.028 -6.400 13.177 1.00 85.38 93 LYS A N 1
ATOM 692 C CA . LYS A 1 93 ? -20.321 -5.795 12.861 1.00 85.38 93 LYS A CA 1
ATOM 693 C C . LYS A 1 93 ? -20.622 -4.605 13.772 1.00 85.38 93 LYS A C 1
ATOM 695 O O . LYS A 1 93 ? -20.957 -3.537 13.263 1.00 85.38 93 LYS A O 1
ATOM 700 N N . SER A 1 94 ? -20.476 -4.767 15.086 1.00 84.44 94 SER A N 1
ATOM 701 C CA . SER A 1 94 ? -20.694 -3.689 16.055 1.00 84.44 94 SER A CA 1
ATOM 702 C C . SER A 1 94 ? -19.735 -2.524 15.831 1.00 84.44 94 SER A C 1
ATOM 704 O O . SER A 1 94 ? -20.184 -1.384 15.754 1.00 84.44 94 SER A O 1
ATOM 706 N N . ALA A 1 95 ? -18.443 -2.795 15.626 1.00 87.44 95 ALA A N 1
ATOM 707 C CA . ALA A 1 95 ? -17.437 -1.771 15.360 1.00 87.44 95 ALA A CA 1
ATOM 708 C C . ALA A 1 95 ? -17.798 -0.898 14.145 1.00 87.44 95 ALA A C 1
ATOM 710 O O . ALA A 1 95 ? -17.825 0.334 14.232 1.00 87.44 95 ALA A O 1
ATOM 711 N N . LEU A 1 96 ? -18.126 -1.543 13.022 1.00 90.25 96 LEU A N 1
ATOM 712 C CA . LEU A 1 96 ? -18.470 -0.869 11.772 1.00 90.25 96 LEU A CA 1
ATOM 713 C C . LEU A 1 96 ? -19.776 -0.073 11.890 1.00 90.25 96 LEU A C 1
ATOM 715 O O . LEU A 1 96 ? -19.808 1.098 11.506 1.00 90.25 96 LEU A O 1
ATOM 719 N N . ILE A 1 97 ? -20.826 -0.664 12.471 1.00 87.19 97 ILE A N 1
ATOM 720 C CA . ILE A 1 97 ? -22.105 0.028 12.696 1.00 87.19 97 ILE A CA 1
ATOM 721 C C . ILE A 1 97 ? -21.911 1.233 13.618 1.00 87.19 97 ILE A C 1
ATOM 723 O O . ILE A 1 97 ? -22.431 2.308 13.321 1.00 87.19 97 ILE A O 1
ATOM 727 N N . GLY A 1 98 ? -21.130 1.082 14.691 1.00 84.12 98 GLY A N 1
ATOM 728 C CA . GLY A 1 98 ? -20.816 2.172 15.611 1.00 84.12 98 GLY A CA 1
ATOM 729 C C . GLY A 1 98 ? -20.173 3.361 14.906 1.00 84.12 98 GLY A C 1
ATOM 730 O O . GLY A 1 98 ? -20.525 4.502 15.177 1.00 84.12 98 GLY A O 1
ATOM 731 N N . ALA A 1 99 ? -19.309 3.099 13.920 1.00 86.31 99 ALA A N 1
ATOM 732 C CA . ALA A 1 99 ? -18.672 4.132 13.107 1.00 86.31 99 ALA A CA 1
ATOM 733 C C . ALA A 1 99 ? -19.577 4.692 11.987 1.00 86.31 99 ALA A C 1
ATOM 735 O O . ALA A 1 99 ? -19.110 5.421 11.105 1.00 86.31 99 ALA A O 1
ATOM 736 N N . GLY A 1 100 ? -20.867 4.337 11.978 1.00 86.81 100 GLY A N 1
ATOM 737 C CA . GLY A 1 100 ? -21.825 4.737 10.948 1.00 86.81 100 GLY A CA 1
ATOM 738 C C . GLY A 1 100 ? -21.543 4.112 9.580 1.00 86.81 100 GLY A C 1
ATOM 739 O O . GLY A 1 100 ? -21.889 4.700 8.553 1.00 86.81 100 GLY A O 1
ATOM 740 N N . ILE A 1 101 ? -20.871 2.958 9.543 1.00 89.31 101 ILE A N 1
ATOM 741 C CA . ILE A 1 101 ? -20.581 2.211 8.318 1.00 89.31 101 ILE A CA 1
ATOM 742 C C . ILE A 1 101 ? -21.673 1.167 8.124 1.00 89.31 101 ILE A C 1
ATOM 744 O O . ILE A 1 101 ? -21.941 0.335 8.988 1.00 89.31 101 ILE A O 1
ATOM 748 N N . THR A 1 102 ? -22.317 1.224 6.967 1.00 86.19 102 THR A N 1
ATOM 749 C CA . THR A 1 102 ? -23.511 0.442 6.647 1.00 86.19 102 THR A CA 1
ATOM 750 C C . THR A 1 102 ? -23.299 -0.390 5.391 1.00 86.19 102 THR A C 1
ATOM 752 O O . THR A 1 102 ? -22.361 -0.172 4.623 1.00 86.19 102 THR A O 1
ATOM 755 N N . ASP A 1 103 ? -24.240 -1.287 5.098 1.00 83.19 103 ASP A N 1
ATOM 756 C CA . ASP A 1 103 ? -24.275 -2.057 3.850 1.00 83.19 103 ASP A CA 1
ATOM 757 C C . ASP A 1 103 ? -24.119 -1.192 2.592 1.00 83.19 103 ASP A C 1
ATOM 759 O O . ASP A 1 103 ? -23.597 -1.665 1.582 1.00 83.19 103 ASP A O 1
ATOM 763 N N . HIS A 1 104 ? -24.559 0.073 2.624 1.00 85.62 104 HIS A N 1
ATOM 764 C CA . HIS A 1 104 ? -24.414 0.985 1.491 1.00 85.62 104 HIS A CA 1
ATOM 765 C C . HIS A 1 104 ? -22.948 1.272 1.153 1.00 85.62 104 HIS A C 1
ATOM 767 O O . HIS A 1 104 ? -22.600 1.338 -0.029 1.00 85.62 104 HIS A O 1
ATOM 773 N N . ASP A 1 105 ? -22.097 1.389 2.170 1.00 87.94 105 ASP A N 1
ATOM 774 C CA . ASP A 1 105 ? -20.673 1.681 2.019 1.00 87.94 105 ASP A CA 1
ATOM 775 C C . ASP A 1 105 ? -19.938 0.534 1.316 1.00 87.94 105 ASP A C 1
ATOM 777 O O . ASP A 1 105 ? -19.057 0.764 0.488 1.00 87.94 105 ASP A O 1
ATOM 781 N N . PHE A 1 106 ? -20.376 -0.704 1.548 1.00 87.50 106 PHE A N 1
ATOM 782 C CA . PHE A 1 106 ? -19.804 -1.905 0.940 1.00 87.50 106 PHE A CA 1
ATOM 783 C C . PHE A 1 106 ? -20.252 -2.144 -0.511 1.00 87.50 106 PHE A C 1
ATOM 785 O O . PHE A 1 106 ? -19.571 -2.862 -1.243 1.00 87.50 106 PHE A O 1
ATOM 792 N N . ARG A 1 107 ? -21.355 -1.535 -0.979 1.00 85.44 107 ARG A N 1
ATOM 793 C CA . ARG A 1 107 ? -21.919 -1.785 -2.330 1.00 85.44 107 ARG A CA 1
ATOM 794 C C . ARG A 1 107 ? -20.949 -1.495 -3.471 1.00 85.44 107 ARG A C 1
ATOM 796 O O . ARG A 1 107 ? -21.081 -2.076 -4.545 1.00 85.44 107 ARG A O 1
ATOM 803 N N . LYS A 1 108 ? -20.031 -0.548 -3.266 1.00 85.31 108 LYS A N 1
ATOM 804 C CA . LYS A 1 108 ? -19.056 -0.107 -4.275 1.00 85.31 108 LYS A CA 1
ATOM 805 C C . LYS A 1 108 ? -17.667 -0.713 -4.065 1.00 85.31 108 LYS A C 1
ATOM 807 O O . LYS A 1 108 ? -16.767 -0.437 -4.857 1.00 85.31 108 LYS A O 1
ATOM 812 N N . LEU A 1 109 ? -17.482 -1.508 -3.012 1.00 88.19 109 LEU A N 1
ATOM 813 C CA . LEU A 1 109 ? -16.198 -2.121 -2.705 1.00 88.19 109 LEU A CA 1
ATOM 814 C C . LEU A 1 109 ? -16.019 -3.417 -3.491 1.00 88.19 109 LEU A C 1
ATOM 816 O O . LEU A 1 109 ? -16.979 -4.092 -3.873 1.00 88.19 109 LEU A O 1
ATOM 820 N N . ARG A 1 110 ? -14.761 -3.777 -3.740 1.00 86.75 110 ARG A N 1
ATOM 821 C CA . ARG A 1 110 ? -14.424 -5.083 -4.304 1.00 86.75 110 ARG A CA 1
ATOM 822 C C . ARG A 1 110 ? -14.839 -6.174 -3.325 1.00 86.75 110 ARG A C 1
ATOM 824 O O . ARG A 1 110 ? -14.726 -6.004 -2.115 1.00 86.75 110 ARG A O 1
ATOM 831 N N . ARG A 1 111 ? -15.258 -7.329 -3.851 1.00 84.25 111 ARG A N 1
ATOM 832 C CA . ARG A 1 111 ? -15.635 -8.492 -3.023 1.00 84.25 111 ARG A CA 1
ATOM 833 C C . ARG A 1 111 ? -14.525 -8.892 -2.053 1.00 84.25 111 ARG A C 1
ATOM 835 O O . ARG A 1 111 ? -14.815 -9.227 -0.917 1.00 84.25 111 ARG A O 1
ATOM 842 N N . GLU A 1 112 ? -13.283 -8.795 -2.508 1.00 83.25 112 GLU A N 1
ATOM 843 C CA . GLU A 1 112 ? -12.056 -9.088 -1.761 1.00 83.25 112 GLU A CA 1
ATOM 844 C C . GLU A 1 112 ? -11.921 -8.160 -0.546 1.00 83.25 112 GLU A C 1
ATOM 846 O O . GLU A 1 112 ? -11.739 -8.618 0.577 1.00 83.25 112 GLU A O 1
ATOM 851 N N . THR A 1 113 ? -12.126 -6.854 -0.750 1.00 88.00 113 THR A N 1
ATOM 852 C CA . THR A 1 113 ? -12.155 -5.860 0.329 1.00 88.00 113 THR A CA 1
ATOM 853 C C . THR A 1 113 ? -13.298 -6.119 1.300 1.00 88.00 113 THR A C 1
ATOM 855 O O . THR A 1 113 ? -13.098 -6.052 2.507 1.00 88.00 113 THR A O 1
ATOM 858 N N . VAL A 1 114 ? -14.498 -6.426 0.797 1.00 86.81 114 VAL A N 1
ATOM 859 C CA . VAL A 1 114 ? -15.654 -6.733 1.654 1.00 86.81 114 VAL A CA 1
ATOM 860 C C . VAL A 1 114 ? -15.372 -7.969 2.509 1.00 86.81 114 VAL A C 1
ATOM 862 O O . VAL A 1 114 ? -15.619 -7.940 3.709 1.00 86.81 114 VAL A O 1
ATOM 865 N N . ALA A 1 115 ? -14.845 -9.040 1.911 1.00 83.88 115 ALA A N 1
ATOM 866 C CA . ALA A 1 115 ? -14.490 -10.265 2.620 1.00 83.88 115 ALA A CA 1
ATOM 867 C C . ALA A 1 115 ? -13.422 -10.004 3.691 1.00 83.88 115 ALA A C 1
ATOM 869 O O . ALA A 1 115 ? -13.586 -10.431 4.829 1.00 83.88 115 ALA A O 1
ATOM 870 N N . PHE A 1 116 ? -12.388 -9.232 3.351 1.00 86.50 116 PHE A N 1
ATOM 871 C CA . PHE A 1 116 ? -11.348 -8.831 4.292 1.00 86.50 116 PHE A CA 1
ATOM 872 C C . PHE A 1 116 ? -11.898 -8.014 5.468 1.00 86.50 116 PHE A C 1
ATOM 874 O O . PHE A 1 116 ? -11.611 -8.330 6.615 1.00 86.50 116 PHE A O 1
ATOM 881 N N . LEU A 1 117 ? -12.718 -6.990 5.211 1.00 87.50 117 LEU A N 1
ATOM 882 C CA . LEU A 1 117 ? -13.247 -6.116 6.266 1.00 87.50 117 LEU A CA 1
ATOM 883 C C . LEU A 1 117 ? -14.248 -6.823 7.191 1.00 87.50 117 LEU A C 1
ATOM 885 O O . LEU A 1 117 ? -14.388 -6.406 8.337 1.00 87.50 117 LEU A O 1
ATOM 889 N N . LYS A 1 118 ? -14.935 -7.867 6.704 1.00 83.25 118 LYS A N 1
ATOM 890 C CA . LYS A 1 118 ? -15.881 -8.691 7.478 1.00 83.25 118 LYS A CA 1
ATOM 891 C C . LYS A 1 118 ? -15.212 -9.562 8.530 1.00 83.25 118 LYS A C 1
ATOM 893 O O . LYS A 1 118 ? -15.809 -9.827 9.566 1.00 83.25 118 LYS A O 1
ATOM 898 N N . ALA A 1 119 ? -14.026 -10.059 8.213 1.00 78.81 119 ALA A N 1
ATOM 899 C CA . ALA A 1 119 ? -13.261 -10.936 9.077 1.00 78.81 119 ALA A CA 1
ATOM 900 C C . ALA A 1 119 ? -11.777 -10.733 8.759 1.00 78.81 119 ALA A C 1
ATOM 902 O O . ALA A 1 119 ? -11.195 -11.522 8.008 1.00 78.81 119 ALA A O 1
ATOM 903 N N . PRO A 1 120 ? -11.157 -9.662 9.285 1.00 79.44 120 PRO A N 1
ATOM 904 C CA . PRO A 1 120 ? -9.741 -9.423 9.070 1.00 79.44 120 PRO A CA 1
ATOM 905 C C . PRO A 1 120 ? -8.953 -10.574 9.710 1.00 79.44 120 PRO A C 1
ATOM 907 O O . PRO A 1 120 ? -8.846 -10.681 10.932 1.00 79.44 120 PRO A O 1
ATOM 910 N N . CYS A 1 121 ? -8.474 -11.508 8.888 1.00 67.75 121 CYS A N 1
ATOM 911 C CA . CYS A 1 121 ? -7.770 -12.683 9.382 1.00 67.75 121 CYS A CA 1
ATOM 912 C C . CYS A 1 121 ? -6.284 -12.373 9.578 1.00 67.75 121 CYS A C 1
ATOM 914 O O . CYS A 1 121 ? -5.643 -11.950 8.610 1.00 67.75 121 CYS A O 1
ATOM 916 N N . PRO A 1 122 ? -5.691 -12.684 10.750 1.00 59.72 122 PRO A N 1
ATOM 917 C CA . PRO A 1 122 ? -4.241 -12.745 10.862 1.00 59.72 122 PRO A CA 1
ATOM 918 C C . PRO A 1 122 ? -3.741 -13.765 9.834 1.00 59.72 122 PRO A C 1
ATOM 920 O O . PRO A 1 122 ? -4.108 -14.940 9.873 1.00 59.72 122 PRO A O 1
ATOM 923 N N . LEU A 1 123 ? -2.985 -13.278 8.852 1.00 54.31 123 LEU A N 1
ATOM 924 C CA . LEU A 1 123 ? -2.641 -14.001 7.632 1.00 54.31 123 LEU A CA 1
ATOM 925 C C . LEU A 1 123 ? -1.733 -15.204 7.918 1.00 54.31 123 LEU A C 1
ATOM 927 O O . LEU A 1 123 ? -0.516 -15.135 7.762 1.00 54.31 123 LEU A O 1
ATOM 931 N N . THR A 1 124 ? -2.316 -16.352 8.254 1.00 45.91 124 THR A N 1
ATOM 932 C CA . THR A 1 124 ? -1.648 -17.654 8.166 1.00 45.91 124 THR A CA 1
ATOM 933 C C . THR A 1 124 ? -1.787 -18.198 6.740 1.00 45.91 124 THR A C 1
ATOM 935 O O . THR A 1 124 ? -2.463 -19.178 6.465 1.00 45.91 124 THR A O 1
ATOM 938 N N . SER A 1 125 ? -1.106 -17.558 5.786 1.00 43.81 125 SER A N 1
ATOM 939 C CA . SER A 1 125 ? -0.786 -18.089 4.441 1.00 43.81 125 SER A CA 1
ATOM 940 C C . SER A 1 125 ? -1.907 -18.401 3.424 1.00 43.81 125 SER A C 1
ATOM 942 O O . SER A 1 125 ? -1.569 -18.761 2.301 1.00 43.81 125 SER A O 1
ATOM 944 N N . THR A 1 126 ? -3.201 -18.252 3.733 1.00 43.91 126 THR A N 1
ATOM 945 C CA . THR A 1 126 ? -4.294 -18.690 2.823 1.00 43.91 126 THR A CA 1
ATOM 946 C C . THR A 1 126 ? -5.234 -17.599 2.304 1.00 43.91 126 THR A C 1
ATOM 948 O O . THR A 1 126 ? -6.282 -17.925 1.754 1.00 43.91 126 THR A O 1
ATOM 951 N N . VAL A 1 127 ? -4.908 -16.314 2.443 1.00 51.31 127 VAL A N 1
ATOM 952 C CA . VAL A 1 127 ? -5.781 -15.253 1.909 1.00 51.31 127 VAL A CA 1
ATOM 953 C C . VAL A 1 127 ? -5.442 -14.984 0.450 1.00 51.31 127 VAL A C 1
ATOM 955 O O . VAL A 1 127 ? -4.325 -14.590 0.111 1.00 51.31 127 VAL A O 1
ATOM 958 N N . GLU A 1 128 ? -6.434 -15.215 -0.406 1.00 54.75 128 GLU A N 1
ATOM 959 C CA . GLU A 1 128 ? -6.463 -14.728 -1.780 1.00 54.75 128 GLU A CA 1
ATOM 960 C C . GLU A 1 128 ? -6.132 -13.226 -1.799 1.00 54.75 128 GLU A C 1
ATOM 962 O O . GLU A 1 128 ? -6.656 -12.432 -1.021 1.00 54.75 128 GLU A O 1
ATOM 967 N N . VAL A 1 129 ? -5.170 -12.881 -2.649 1.00 61.88 129 VAL A N 1
ATOM 968 C CA . VAL A 1 129 ? -4.341 -11.673 -2.603 1.00 61.88 129 VAL A CA 1
ATOM 969 C C . VAL A 1 129 ? -5.174 -10.386 -2.555 1.00 61.88 129 VAL A C 1
ATOM 971 O O . VAL A 1 129 ? -5.763 -9.989 -3.560 1.00 61.88 129 VAL A O 1
ATOM 974 N N . LEU A 1 130 ? -5.141 -9.662 -1.429 1.00 73.50 130 LEU A N 1
ATOM 975 C CA . LEU A 1 130 ? -5.491 -8.239 -1.425 1.00 73.50 130 LEU A CA 1
ATOM 976 C C . LEU A 1 130 ? -4.614 -7.537 -2.469 1.00 73.50 130 LEU A C 1
ATOM 978 O O . LEU A 1 130 ? -3.398 -7.509 -2.350 1.00 73.50 130 LEU A O 1
ATOM 982 N N . ASN A 1 131 ? -5.206 -6.990 -3.525 1.00 78.56 131 ASN A N 1
ATOM 983 C CA . ASN A 1 131 ? -4.469 -6.133 -4.456 1.00 78.56 131 ASN A CA 1
ATOM 984 C C . ASN A 1 131 ? -4.411 -4.690 -3.934 1.00 78.56 131 ASN A C 1
ATOM 986 O O . ASN A 1 131 ? -5.193 -4.304 -3.068 1.00 78.56 131 ASN A O 1
ATOM 990 N N . SER A 1 132 ? -3.527 -3.869 -4.508 1.00 80.69 132 SER A N 1
ATOM 991 C CA . SER A 1 132 ? -3.344 -2.469 -4.094 1.00 80.69 132 SER A CA 1
ATOM 992 C C . SER A 1 132 ? -4.660 -1.668 -4.067 1.00 80.69 132 SER A C 1
ATOM 994 O O . SER A 1 132 ? -4.945 -0.970 -3.099 1.00 80.69 132 SER A O 1
ATOM 996 N N . THR A 1 133 ? -5.563 -1.872 -5.039 1.00 86.81 133 THR A N 1
ATOM 997 C CA . THR A 1 133 ? -6.894 -1.235 -5.009 1.00 86.81 133 THR A CA 1
ATOM 998 C C . THR A 1 133 ? -7.745 -1.695 -3.824 1.00 86.81 133 THR A C 1
ATOM 1000 O O . THR A 1 133 ? -8.466 -0.893 -3.236 1.00 86.81 133 THR A O 1
ATOM 1003 N N . ALA A 1 134 ? -7.714 -2.986 -3.490 1.00 87.00 134 ALA A N 1
ATOM 1004 C CA . ALA A 1 134 ? -8.448 -3.519 -2.351 1.00 87.00 134 ALA A CA 1
ATOM 1005 C C . ALA A 1 134 ? -7.896 -2.986 -1.019 1.00 87.00 134 ALA A C 1
ATOM 1007 O O . ALA A 1 134 ? -8.689 -2.695 -0.122 1.00 87.00 134 ALA A O 1
ATOM 1008 N N . VAL A 1 135 ? -6.571 -2.804 -0.930 1.00 88.31 135 VAL A N 1
ATOM 1009 C CA . VAL A 1 135 ? -5.890 -2.143 0.194 1.00 88.31 135 VAL A CA 1
ATOM 1010 C C . VAL A 1 135 ? -6.361 -0.696 0.325 1.00 88.31 135 VAL A C 1
ATOM 1012 O O . VAL A 1 135 ? -6.827 -0.319 1.394 1.00 88.31 135 VAL A O 1
ATOM 1015 N N . ASP A 1 136 ? -6.351 0.090 -0.753 1.00 88.62 136 ASP A N 1
ATOM 1016 C CA . ASP A 1 136 ? -6.814 1.487 -0.724 1.00 88.62 136 ASP A CA 1
ATOM 1017 C C . ASP A 1 136 ? -8.280 1.611 -0.275 1.00 88.62 136 ASP A C 1
ATOM 1019 O O . ASP A 1 136 ? -8.645 2.503 0.495 1.00 88.62 136 ASP A O 1
ATOM 1023 N N . GLN A 1 137 ? -9.135 0.689 -0.726 1.00 91.38 137 GLN A N 1
ATOM 1024 C CA . GLN A 1 137 ? -10.531 0.634 -0.299 1.00 91.38 137 GLN A CA 1
ATOM 1025 C C . GLN A 1 137 ? -10.674 0.282 1.190 1.00 91.38 137 GLN A C 1
ATOM 1027 O O . GLN A 1 137 ? -11.495 0.890 1.878 1.00 91.38 137 GLN A O 1
ATOM 1032 N N . ALA A 1 138 ? -9.877 -0.665 1.699 1.00 91.25 138 ALA A N 1
ATOM 1033 C CA . ALA A 1 138 ? -9.856 -1.008 3.121 1.00 91.25 138 ALA A CA 1
ATOM 1034 C C . ALA A 1 138 ? -9.361 0.169 3.975 1.00 91.25 138 ALA A C 1
ATOM 1036 O O . ALA A 1 138 ? -9.965 0.481 5.001 1.00 91.25 138 ALA A O 1
ATOM 1037 N N . LEU A 1 139 ? -8.322 0.869 3.512 1.00 91.88 139 LEU A N 1
ATOM 1038 C CA . LEU A 1 139 ? -7.777 2.059 4.160 1.00 91.88 139 LEU A CA 1
ATOM 1039 C C . LEU A 1 139 ? -8.817 3.176 4.286 1.00 91.88 139 LEU A C 1
ATOM 1041 O O . LEU A 1 139 ? -8.934 3.779 5.344 1.00 91.88 139 LEU A O 1
ATOM 1045 N N . SER A 1 140 ? -9.649 3.411 3.270 1.00 91.50 140 SER A N 1
ATOM 1046 C CA . SER A 1 140 ? -10.718 4.418 3.368 1.00 91.50 140 SER A CA 1
ATOM 1047 C C . SER A 1 140 ? -11.749 4.108 4.466 1.00 91.50 140 SER A C 1
ATOM 1049 O O . SER A 1 140 ? -12.249 5.023 5.125 1.00 91.50 140 SER A O 1
ATOM 1051 N N . ILE A 1 141 ? -12.069 2.829 4.679 1.00 92.25 141 ILE A N 1
ATOM 1052 C CA . ILE A 1 141 ? -12.967 2.396 5.759 1.00 92.25 141 ILE A CA 1
ATOM 1053 C C . ILE A 1 141 ? -12.273 2.536 7.116 1.00 92.25 141 ILE A C 1
ATOM 1055 O O . ILE A 1 141 ? -12.864 3.094 8.040 1.00 92.25 141 ILE A O 1
ATOM 1059 N N . LEU A 1 142 ? -11.005 2.131 7.205 1.00 91.69 142 LEU A N 1
ATOM 1060 C CA . LEU A 1 142 ? -10.174 2.319 8.392 1.00 91.69 142 LEU A CA 1
ATOM 1061 C C . LEU A 1 142 ? -10.110 3.795 8.817 1.00 91.69 142 LEU A C 1
ATOM 1063 O O . LEU A 1 142 ? -10.352 4.101 9.977 1.00 91.69 142 LEU A O 1
ATOM 1067 N N . GLU A 1 143 ? -9.893 4.717 7.875 1.00 90.69 143 GLU A N 1
ATOM 1068 C CA . GLU A 1 143 ? -9.834 6.165 8.130 1.00 90.69 143 GLU A CA 1
ATOM 1069 C C . GLU A 1 143 ? -11.106 6.705 8.797 1.00 90.69 143 GLU A C 1
ATOM 1071 O O . GLU A 1 143 ? -11.067 7.591 9.653 1.00 90.69 143 GLU A O 1
ATOM 1076 N N . ARG A 1 144 ? -12.266 6.198 8.370 1.00 90.06 144 ARG A N 1
ATOM 1077 C CA . ARG A 1 144 ? -13.558 6.618 8.917 1.00 90.06 144 ARG A CA 1
ATOM 1078 C C . ARG A 1 144 ? -13.737 6.128 10.342 1.00 90.06 144 ARG A C 1
ATOM 1080 O O . ARG A 1 144 ? -14.206 6.902 11.170 1.00 90.06 144 ARG A O 1
ATOM 1087 N N . VAL A 1 145 ? -13.354 4.881 10.613 1.00 89.81 145 VAL A N 1
ATOM 1088 C CA . VAL A 1 145 ? -13.372 4.329 11.970 1.00 89.81 145 VAL A CA 1
ATOM 1089 C C . VAL A 1 145 ? -12.378 5.083 12.858 1.00 89.81 145 VAL A C 1
ATOM 1091 O O . VAL A 1 145 ? -12.752 5.485 13.953 1.00 89.81 145 VAL A O 1
ATOM 1094 N N . ASP A 1 146 ? -11.171 5.384 12.369 1.00 88.00 146 ASP A N 1
ATOM 1095 C CA . ASP A 1 146 ? -10.161 6.175 13.088 1.00 88.00 146 ASP A CA 1
ATOM 1096 C C . ASP A 1 146 ? -10.692 7.543 13.508 1.00 88.00 146 ASP A C 1
ATOM 1098 O O . ASP A 1 146 ? -10.554 7.939 14.666 1.00 88.00 146 ASP A O 1
ATOM 1102 N N . ARG A 1 147 ? -11.312 8.262 12.568 1.00 86.81 147 ARG A N 1
ATOM 1103 C CA . ARG A 1 147 ? -11.912 9.569 12.839 1.00 86.81 147 ARG A CA 1
ATOM 1104 C C . ARG A 1 147 ? -13.051 9.453 13.843 1.00 86.81 147 ARG A C 1
ATOM 1106 O O . ARG A 1 147 ? -13.102 10.226 14.788 1.00 86.81 147 ARG A O 1
ATOM 1113 N N . HIS A 1 148 ? -13.920 8.460 13.669 1.00 87.81 148 HIS A N 1
ATOM 1114 C CA . HIS A 1 148 ? -15.026 8.240 14.587 1.00 87.81 148 HIS A CA 1
ATOM 1115 C C . HIS A 1 148 ? -14.531 7.982 16.014 1.00 87.81 148 HIS A C 1
ATOM 1117 O O . HIS A 1 148 ? -14.976 8.663 16.924 1.00 87.81 148 HIS A O 1
ATOM 1123 N N . ILE A 1 149 ? -13.554 7.088 16.198 1.00 87.06 149 ILE A N 1
ATOM 1124 C CA . ILE A 1 149 ? -12.924 6.810 17.498 1.00 87.06 149 ILE A CA 1
ATOM 1125 C C . ILE A 1 149 ? -12.375 8.091 18.142 1.00 87.06 149 ILE A C 1
ATOM 1127 O O . ILE A 1 149 ? -12.477 8.253 19.354 1.00 87.06 149 ILE A O 1
ATOM 1131 N N . GLN A 1 150 ? -11.756 8.981 17.358 1.00 83.12 150 GLN A N 1
ATOM 1132 C CA . GLN A 1 150 ? -11.228 10.253 17.867 1.00 83.12 150 GLN A CA 1
ATOM 1133 C C . GLN A 1 150 ? -12.346 11.201 18.312 1.00 83.12 150 GLN A C 1
ATOM 1135 O O . GLN A 1 150 ? -12.204 11.867 19.337 1.00 83.12 150 GLN A O 1
ATOM 1140 N N . ASP A 1 151 ? -13.445 11.239 17.561 1.00 84.12 151 ASP A N 1
ATOM 1141 C CA . ASP A 1 151 ? -14.589 12.112 17.821 1.00 84.12 151 ASP A CA 1
ATOM 1142 C C . ASP A 1 151 ? -15.456 11.614 18.992 1.00 84.12 151 ASP A C 1
ATOM 1144 O O . ASP A 1 151 ? -16.063 12.423 19.694 1.00 84.12 151 ASP A O 1
ATOM 1148 N N . THR A 1 152 ? -15.516 10.296 19.213 1.00 82.94 152 THR A N 1
ATOM 1149 C CA . THR A 1 152 ? -16.379 9.646 20.218 1.00 82.94 152 THR A CA 1
ATOM 1150 C C . THR A 1 152 ? -15.612 9.040 21.390 1.00 82.94 152 THR A C 1
ATOM 1152 O O . THR A 1 152 ? -16.192 8.323 22.202 1.00 82.94 152 THR A O 1
ATOM 1155 N N . ALA A 1 153 ? -14.313 9.330 21.517 1.00 80.94 153 ALA A N 1
ATOM 1156 C CA . ALA A 1 153 ? -13.505 8.826 22.619 1.00 80.94 153 ALA A CA 1
ATOM 1157 C C . ALA A 1 153 ? -14.104 9.234 23.982 1.00 80.94 153 ALA A C 1
ATOM 1159 O O . ALA A 1 153 ? -14.254 10.436 24.245 1.00 80.94 153 ALA A O 1
ATOM 1160 N N . PRO A 1 154 ? -14.365 8.273 24.889 1.00 75.38 154 PRO A N 1
ATOM 1161 C CA . PRO A 1 154 ? -14.853 8.579 26.225 1.00 75.38 154 PRO A CA 1
ATOM 1162 C C . PRO A 1 154 ? -13.973 9.603 26.956 1.00 75.38 154 PRO A C 1
ATOM 1164 O O . PRO A 1 154 ? -12.735 9.558 26.941 1.00 75.38 154 PRO A O 1
ATOM 1167 N N . VAL A 1 155 ? -14.622 10.542 27.650 1.00 72.19 155 VAL A N 1
ATOM 1168 C CA . VAL A 1 155 ? -13.939 11.613 28.401 1.00 72.19 155 VAL A CA 1
ATOM 1169 C C . VAL A 1 155 ? -13.083 11.052 29.545 1.00 72.19 155 VAL A C 1
ATOM 1171 O O . VAL A 1 155 ? -12.117 11.688 29.957 1.00 72.19 155 VAL A O 1
ATOM 1174 N N . THR A 1 156 ? -13.407 9.851 30.024 1.00 65.06 156 THR A N 1
ATOM 1175 C CA . THR A 1 156 ? -12.735 9.142 31.122 1.00 65.06 156 THR A CA 1
ATOM 1176 C C . THR A 1 156 ? -11.392 8.512 30.744 1.00 65.06 156 THR A C 1
ATOM 1178 O O . THR A 1 156 ? -10.656 8.106 31.641 1.00 65.06 156 THR A O 1
ATOM 1181 N N . LEU A 1 157 ? -11.057 8.433 29.452 1.00 65.75 157 LEU A N 1
ATOM 1182 C CA . LEU A 1 157 ? -9.843 7.777 28.963 1.00 65.75 157 LEU A CA 1
ATOM 1183 C C . LEU A 1 157 ? -8.664 8.744 28.819 1.00 65.75 157 LEU A C 1
ATOM 1185 O O . LEU A 1 157 ? -8.839 9.922 28.491 1.00 65.75 157 LEU A O 1
ATOM 1189 N N . SER A 1 158 ? -7.454 8.225 29.048 1.00 66.94 158 SER A N 1
ATOM 1190 C CA . SER A 1 158 ? -6.216 9.005 28.989 1.00 66.94 158 SER A CA 1
ATOM 1191 C C . SER A 1 158 ? -5.848 9.410 27.554 1.00 66.94 158 SER A C 1
ATOM 1193 O O . SER A 1 158 ? -6.333 8.836 26.577 1.00 66.94 158 SER A O 1
ATOM 1195 N N . GLU A 1 159 ? -4.961 10.396 27.392 1.00 65.69 159 GLU A N 1
ATOM 1196 C CA . GLU A 1 159 ? -4.419 10.738 26.066 1.00 65.69 159 GLU A CA 1
ATOM 1197 C C . GLU A 1 159 ? -3.659 9.563 25.429 1.00 65.69 159 GLU A C 1
ATOM 1199 O O . GLU A 1 159 ? -3.710 9.397 24.212 1.00 65.69 159 GLU A O 1
ATOM 1204 N N . ASP A 1 160 ? -3.034 8.707 26.241 1.00 65.00 160 ASP A N 1
ATOM 1205 C CA . ASP A 1 160 ? -2.355 7.492 25.780 1.00 65.00 160 ASP A CA 1
ATOM 1206 C C . ASP A 1 160 ? -3.352 6.426 25.288 1.00 65.00 160 ASP A C 1
ATOM 1208 O O . ASP A 1 160 ? -3.070 5.685 24.342 1.00 65.00 160 ASP A O 1
ATOM 1212 N N . ASP A 1 161 ? -4.561 6.394 25.854 1.00 60.41 161 ASP A N 1
ATOM 1213 C CA . ASP A 1 161 ? -5.663 5.556 25.367 1.00 60.41 161 ASP A CA 1
ATOM 1214 C C . ASP A 1 161 ? -6.241 6.066 24.049 1.00 60.41 161 ASP A C 1
ATOM 1216 O O . ASP A 1 161 ? -6.601 5.280 23.168 1.00 60.41 161 ASP A O 1
ATOM 1220 N N . ARG A 1 162 ? -6.246 7.391 23.879 1.00 58.41 162 ARG A N 1
ATOM 1221 C CA . ARG A 1 162 ? -6.610 8.069 22.627 1.00 58.41 162 ARG A CA 1
ATOM 1222 C C . ARG A 1 162 ? -5.504 8.011 21.579 1.00 58.41 162 ARG A C 1
ATOM 1224 O O . ARG A 1 162 ? -5.774 8.263 20.402 1.00 58.41 162 ARG A O 1
ATOM 1231 N N . ALA A 1 163 ? -4.271 7.687 21.971 1.00 59.44 163 ALA A N 1
ATOM 1232 C CA . ALA A 1 163 ? -3.136 7.642 21.067 1.00 59.44 163 ALA A CA 1
ATOM 1233 C C . ALA A 1 163 ? -3.338 6.542 20.019 1.00 59.44 163 ALA A C 1
ATOM 1235 O O . ALA A 1 163 ? -3.176 5.338 20.263 1.00 59.44 163 ALA A O 1
ATOM 1236 N N . VAL A 1 164 ? -3.666 6.993 18.810 1.00 55.41 164 VAL A N 1
ATOM 1237 C CA . VAL A 1 164 ? -3.871 6.150 17.637 1.00 55.41 164 VAL A CA 1
ATOM 1238 C C . VAL A 1 164 ? -2.627 5.282 17.442 1.00 55.41 164 VAL A C 1
ATOM 1240 O O . VAL A 1 164 ? -1.480 5.732 17.547 1.00 55.41 164 VAL A O 1
ATOM 1243 N N . SER A 1 165 ? -2.844 3.993 17.207 1.00 61.62 165 SER A N 1
ATOM 1244 C CA . SER A 1 165 ? -1.818 3.122 16.643 1.00 61.62 165 SER A CA 1
ATOM 1245 C C . SER A 1 165 ? -1.419 3.610 15.249 1.00 61.62 165 SER A C 1
ATOM 1247 O O . SER A 1 165 ? -1.694 4.745 14.858 1.00 61.62 165 SER A O 1
ATOM 1249 N N . LEU A 1 166 ? -0.676 2.800 14.510 1.00 70.44 166 LEU A N 1
ATOM 1250 C CA . LEU A 1 166 ? -0.317 3.119 13.139 1.00 70.44 166 LEU A CA 1
ATOM 1251 C C . LEU A 1 166 ? -1.545 3.635 12.359 1.00 70.44 166 LEU A C 1
ATOM 1253 O O . LEU A 1 166 ? -2.557 2.949 12.275 1.00 70.44 166 LEU A O 1
ATOM 1257 N N . THR A 1 167 ? -1.464 4.860 11.836 1.00 77.00 167 THR A N 1
ATOM 1258 C CA . THR A 1 167 ? -2.590 5.481 11.135 1.00 77.00 167 THR A CA 1
ATOM 1259 C C . THR A 1 167 ? -2.727 4.908 9.737 1.00 77.00 167 THR A C 1
ATOM 1261 O O . THR A 1 167 ? -1.739 4.512 9.110 1.00 77.00 167 THR A O 1
ATOM 1264 N N . GLU A 1 168 ? -3.942 4.978 9.212 1.00 85.81 168 GLU A N 1
ATOM 1265 C CA . GLU A 1 168 ? -4.248 4.763 7.802 1.00 85.81 168 GLU A CA 1
ATOM 1266 C C . GLU A 1 168 ? -3.210 5.426 6.869 1.00 85.81 168 GLU A C 1
ATOM 1268 O O . GLU A 1 168 ? -2.602 4.761 6.031 1.00 85.81 168 GLU A O 1
ATOM 1273 N N . ALA A 1 169 ? -2.886 6.704 7.103 1.00 84.69 169 ALA A N 1
ATOM 1274 C CA . ALA A 1 169 ? -1.904 7.443 6.310 1.00 84.69 169 ALA A CA 1
ATOM 1275 C C . ALA A 1 169 ? -0.501 6.803 6.297 1.00 84.69 169 ALA A C 1
ATOM 1277 O O . ALA A 1 169 ? 0.165 6.808 5.261 1.00 84.69 169 ALA A O 1
ATOM 1278 N N . LYS A 1 170 ? -0.052 6.228 7.422 1.00 87.56 170 LYS A N 1
ATOM 1279 C CA . LYS A 1 170 ? 1.239 5.524 7.495 1.00 87.56 170 LYS A CA 1
ATOM 1280 C C . LYS A 1 170 ? 1.200 4.209 6.720 1.00 87.56 170 LYS A C 1
ATOM 1282 O O . LYS A 1 170 ? 2.171 3.882 6.043 1.00 87.56 170 LYS A O 1
ATOM 1287 N N . VAL A 1 171 ? 0.093 3.466 6.791 1.00 90.25 171 VAL A N 1
ATOM 1288 C CA . VAL A 1 171 ? -0.089 2.249 5.981 1.00 90.25 171 VAL A CA 1
ATOM 1289 C C . VAL A 1 171 ? -0.111 2.606 4.491 1.00 90.25 171 VAL A C 1
ATOM 1291 O O . VAL A 1 171 ? 0.551 1.935 3.701 1.00 90.25 171 VAL A O 1
ATOM 1294 N N . ARG A 1 172 ? -0.768 3.709 4.107 1.00 91.38 172 ARG A N 1
ATOM 1295 C CA . ARG A 1 172 ? -0.784 4.223 2.728 1.00 91.38 172 ARG A CA 1
ATOM 1296 C C . ARG A 1 172 ? 0.613 4.595 2.222 1.00 91.38 172 ARG A C 1
ATOM 1298 O O . ARG A 1 172 ? 0.963 4.234 1.098 1.00 91.38 172 ARG A O 1
ATOM 1305 N N . GLU A 1 173 ? 1.416 5.291 3.033 1.00 90.69 173 GLU A N 1
ATOM 1306 C CA . GLU A 1 173 ? 2.820 5.609 2.712 1.00 90.69 173 GLU A CA 1
ATOM 1307 C C . GLU A 1 173 ? 3.605 4.325 2.410 1.00 90.69 173 GLU A C 1
ATOM 1309 O O . GLU A 1 173 ? 4.271 4.229 1.378 1.00 90.69 173 GLU A O 1
ATOM 1314 N N . MET A 1 174 ? 3.479 3.317 3.279 1.00 92.50 174 MET A N 1
ATOM 1315 C CA . MET A 1 174 ? 4.179 2.042 3.123 1.00 92.50 174 MET A CA 1
ATOM 1316 C C . MET A 1 174 ? 3.703 1.264 1.888 1.00 92.50 174 MET A C 1
ATOM 1318 O O . MET A 1 174 ? 4.541 0.804 1.115 1.00 92.50 174 MET A O 1
ATOM 1322 N N . ASN A 1 175 ? 2.390 1.186 1.641 1.00 92.94 175 ASN A N 1
ATOM 1323 C CA . ASN A 1 175 ? 1.828 0.575 0.429 1.00 92.94 175 ASN A CA 1
ATOM 1324 C C . ASN A 1 175 ? 2.360 1.252 -0.843 1.00 92.94 175 ASN A C 1
ATOM 1326 O O . ASN A 1 175 ? 2.835 0.588 -1.761 1.00 92.94 175 ASN A O 1
ATOM 1330 N N . THR A 1 176 ? 2.373 2.586 -0.865 1.00 91.69 176 THR A N 1
ATOM 1331 C CA . THR A 1 176 ? 2.874 3.363 -2.009 1.00 91.69 176 THR A CA 1
ATOM 1332 C C . THR A 1 176 ? 4.349 3.078 -2.283 1.00 91.69 176 THR A C 1
ATOM 1334 O O . THR A 1 176 ? 4.744 2.933 -3.440 1.00 91.69 176 THR A O 1
ATOM 1337 N N . ALA A 1 177 ? 5.175 2.974 -1.240 1.00 91.50 177 ALA A N 1
ATOM 1338 C CA . ALA A 1 177 ? 6.591 2.654 -1.388 1.00 91.50 177 ALA A CA 1
ATOM 1339 C C . ALA A 1 177 ? 6.812 1.233 -1.934 1.00 91.50 177 ALA A C 1
ATOM 1341 O O . ALA A 1 177 ? 7.662 1.045 -2.806 1.00 91.50 177 ALA A O 1
ATOM 1342 N N . VAL A 1 178 ? 6.032 0.250 -1.465 1.00 92.50 178 VAL A N 1
ATOM 1343 C CA . VAL A 1 178 ? 6.077 -1.133 -1.971 1.00 92.50 178 VAL A CA 1
ATOM 1344 C C . VAL A 1 178 ? 5.687 -1.186 -3.448 1.00 92.50 178 VAL A C 1
ATOM 1346 O O . VAL A 1 178 ? 6.431 -1.738 -4.257 1.00 92.50 178 VAL A O 1
ATOM 1349 N N . GLU A 1 179 ? 4.577 -0.551 -3.825 1.00 92.62 179 GLU A N 1
ATOM 1350 C CA . GLU A 1 179 ? 4.123 -0.498 -5.218 1.00 92.62 179 GLU A CA 1
ATOM 1351 C C . GLU A 1 179 ? 5.115 0.244 -6.122 1.00 92.62 179 GLU A C 1
ATOM 1353 O O . GLU A 1 179 ? 5.418 -0.214 -7.222 1.00 92.62 179 GLU A O 1
ATOM 1358 N N . THR A 1 180 ? 5.701 1.343 -5.641 1.00 91.50 180 THR A N 1
ATOM 1359 C CA . THR A 1 180 ? 6.741 2.074 -6.381 1.00 91.50 180 THR A CA 1
ATOM 1360 C C . THR A 1 180 ? 7.956 1.186 -6.639 1.00 91.50 180 THR A C 1
ATOM 1362 O O . THR A 1 180 ? 8.446 1.131 -7.764 1.00 91.50 180 THR A O 1
ATOM 1365 N N . ALA A 1 181 ? 8.418 0.442 -5.630 1.00 92.12 181 ALA A N 1
ATOM 1366 C CA . ALA A 1 181 ? 9.545 -0.473 -5.776 1.00 92.12 181 ALA A CA 1
ATOM 1367 C C . ALA A 1 181 ? 9.254 -1.591 -6.791 1.00 92.12 181 ALA A C 1
ATOM 1369 O O . ALA A 1 181 ? 10.095 -1.877 -7.642 1.00 92.12 181 ALA A O 1
ATOM 1370 N N . LYS A 1 182 ? 8.046 -2.172 -6.767 1.00 92.19 182 LYS A N 1
ATOM 1371 C CA . LYS A 1 182 ? 7.616 -3.157 -7.773 1.00 92.19 182 LYS A CA 1
ATOM 1372 C C . LYS A 1 182 ? 7.641 -2.585 -9.185 1.00 92.19 182 LYS A C 1
ATOM 1374 O O . LYS A 1 182 ? 8.183 -3.217 -10.087 1.00 92.19 182 LYS A O 1
ATOM 1379 N N . VAL A 1 183 ? 7.070 -1.395 -9.379 1.00 92.06 183 VAL A N 1
ATOM 1380 C CA . VAL A 1 183 ? 7.041 -0.732 -10.689 1.00 92.06 183 VAL A CA 1
ATOM 1381 C C . VAL A 1 183 ? 8.460 -0.459 -11.180 1.00 92.06 183 VAL A C 1
ATOM 1383 O O . VAL A 1 183 ? 8.772 -0.791 -12.321 1.00 92.06 183 VAL A O 1
ATOM 1386 N N . SER A 1 184 ? 9.340 0.063 -10.323 1.00 91.25 184 SER A N 1
ATOM 1387 C CA . SER A 1 184 ? 10.749 0.284 -10.668 1.00 91.25 184 SER A CA 1
ATOM 1388 C C . SER A 1 184 ? 11.454 -1.005 -11.088 1.00 91.25 184 SER A C 1
ATOM 1390 O O . SER A 1 184 ? 12.243 -0.989 -12.030 1.00 91.25 184 SER A O 1
ATOM 1392 N N . MET A 1 185 ? 11.142 -2.137 -10.452 1.00 91.00 185 MET A N 1
ATOM 1393 C CA . MET A 1 185 ? 11.723 -3.430 -10.820 1.00 91.00 185 MET A CA 1
ATOM 1394 C C . MET A 1 185 ? 11.223 -3.960 -12.154 1.00 91.00 185 MET A C 1
ATOM 1396 O O . MET A 1 185 ? 12.021 -4.419 -12.968 1.00 91.00 185 MET A O 1
ATOM 1400 N N . VAL A 1 186 ? 9.924 -3.829 -12.421 1.00 92.38 186 VAL A N 1
ATOM 1401 C CA . VAL A 1 186 ? 9.359 -4.168 -13.732 1.00 92.38 186 VAL A CA 1
ATOM 1402 C C . VAL A 1 186 ? 9.977 -3.297 -14.826 1.00 92.38 186 VAL A C 1
ATOM 1404 O O . VAL A 1 186 ? 10.325 -3.814 -15.886 1.00 92.38 186 VAL A O 1
ATOM 1407 N N . LEU A 1 187 ? 10.164 -1.998 -14.573 1.00 91.94 187 LEU A N 1
ATOM 1408 C CA . LEU A 1 187 ? 10.812 -1.086 -15.517 1.00 91.94 187 LEU A CA 1
ATOM 1409 C C . LEU A 1 187 ? 12.269 -1.474 -15.780 1.00 91.94 187 LEU A C 1
ATOM 1411 O O . LEU A 1 187 ? 12.671 -1.520 -16.939 1.00 91.94 187 LEU A O 1
ATOM 1415 N N . LEU A 1 188 ? 13.037 -1.799 -14.735 1.00 92.06 188 LEU A N 1
ATOM 1416 C CA . LEU A 1 188 ? 14.427 -2.229 -14.890 1.00 92.06 188 LEU A CA 1
ATOM 1417 C C . LEU A 1 188 ? 14.527 -3.538 -15.683 1.00 92.06 188 LEU A C 1
ATOM 1419 O O . LEU A 1 188 ? 15.330 -3.625 -16.607 1.00 92.06 188 LEU A O 1
ATOM 1423 N N . SER A 1 189 ? 13.683 -4.526 -15.368 1.00 92.38 189 SER A N 1
ATOM 1424 C CA . SER A 1 189 ? 13.619 -5.790 -16.113 1.00 92.38 189 SER A CA 1
ATOM 1425 C C . SE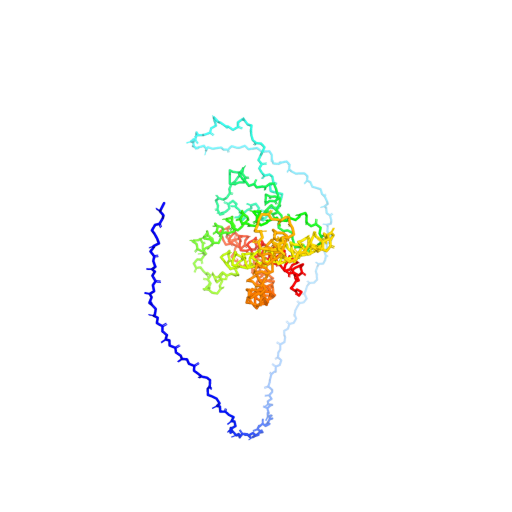R A 1 189 ? 13.264 -5.553 -17.579 1.00 92.38 189 SER A C 1
ATOM 1427 O O . SER A 1 189 ? 13.958 -6.037 -18.461 1.00 92.38 189 SER A O 1
ATOM 1429 N N . THR A 1 190 ? 12.236 -4.743 -17.846 1.00 94.12 190 THR A N 1
ATOM 1430 C CA . THR A 1 190 ? 11.804 -4.433 -19.219 1.00 94.12 190 THR A CA 1
ATOM 1431 C C . THR A 1 190 ? 12.910 -3.723 -20.000 1.00 94.12 190 THR A C 1
ATOM 1433 O O . THR A 1 190 ? 13.147 -4.039 -21.160 1.00 94.12 190 THR A O 1
ATOM 1436 N N . ALA A 1 191 ? 13.629 -2.790 -19.368 1.00 93.69 191 ALA A N 1
ATOM 1437 C CA . ALA A 1 191 ? 14.740 -2.095 -20.010 1.00 93.69 191 ALA A CA 1
ATOM 1438 C C . ALA A 1 191 ? 15.918 -3.036 -20.328 1.00 93.69 191 ALA A C 1
ATOM 1440 O O . ALA A 1 191 ? 16.568 -2.861 -21.359 1.00 93.69 191 ALA A O 1
ATOM 1441 N N . ARG A 1 192 ? 16.184 -4.038 -19.474 1.00 94.50 192 ARG A N 1
ATOM 1442 C CA . ARG A 1 192 ? 17.180 -5.092 -19.737 1.00 94.50 192 ARG A CA 1
ATOM 1443 C C . ARG A 1 192 ? 16.751 -5.960 -20.930 1.00 94.50 192 ARG A C 1
ATOM 1445 O O . ARG A 1 192 ? 17.539 -6.113 -21.863 1.00 94.50 192 ARG A O 1
ATOM 1452 N N . ASP A 1 193 ? 15.500 -6.421 -20.949 1.00 95.75 193 ASP A N 1
ATOM 1453 C CA . ASP A 1 193 ? 14.939 -7.224 -22.046 1.00 95.75 193 ASP A CA 1
ATOM 1454 C C . ASP A 1 193 ? 14.966 -6.456 -23.385 1.00 95.75 193 ASP A C 1
ATOM 1456 O O . ASP A 1 193 ? 15.335 -7.001 -24.426 1.00 95.75 193 ASP A O 1
ATOM 1460 N N . ASP A 1 194 ? 14.639 -5.159 -23.372 1.00 94.94 194 ASP A N 1
ATOM 1461 C CA . ASP A 1 194 ? 14.664 -4.300 -24.562 1.00 94.94 194 ASP A CA 1
ATOM 1462 C C . ASP A 1 194 ? 16.078 -4.139 -25.152 1.00 94.94 194 ASP A C 1
ATOM 1464 O O . ASP A 1 194 ? 16.229 -3.994 -26.372 1.00 94.94 194 ASP A O 1
ATOM 1468 N N . VAL A 1 195 ? 17.118 -4.140 -24.309 1.00 96.00 195 VAL A N 1
ATOM 1469 C CA . VAL A 1 195 ? 18.521 -4.133 -24.758 1.00 96.00 195 VAL A CA 1
ATOM 1470 C C . VAL A 1 195 ? 18.891 -5.481 -25.368 1.00 96.00 195 VAL A C 1
ATOM 1472 O O . VAL A 1 195 ? 19.463 -5.502 -26.458 1.00 96.00 195 VAL A O 1
ATOM 1475 N N . GLU A 1 196 ? 18.527 -6.589 -24.718 1.00 96.00 196 GLU A N 1
ATOM 1476 C CA . GLU A 1 196 ? 18.793 -7.943 -25.217 1.00 96.00 196 GLU A CA 1
ATOM 1477 C C . GLU A 1 196 ? 18.148 -8.163 -26.592 1.00 96.00 196 GLU A C 1
ATOM 1479 O O . GLU A 1 196 ? 18.838 -8.493 -27.558 1.00 96.00 196 GLU A O 1
ATOM 1484 N N . ILE A 1 197 ? 16.857 -7.848 -26.736 1.00 95.88 197 ILE A N 1
ATOM 1485 C CA . ILE A 1 197 ? 16.124 -7.963 -28.005 1.00 95.88 197 ILE A CA 1
ATOM 1486 C C . ILE A 1 197 ? 16.759 -7.086 -29.098 1.00 95.88 197 ILE A C 1
ATOM 1488 O O . ILE A 1 197 ? 16.857 -7.495 -30.264 1.00 95.88 197 ILE A O 1
ATOM 1492 N N . ALA A 1 198 ? 17.182 -5.864 -28.759 1.00 93.50 198 ALA A N 1
ATOM 1493 C CA . ALA A 1 198 ? 17.810 -4.962 -29.719 1.00 93.50 198 ALA A CA 1
ATOM 1494 C C . ALA A 1 198 ? 19.197 -5.458 -30.166 1.00 93.50 198 ALA A C 1
ATOM 1496 O O . ALA A 1 198 ? 19.518 -5.363 -31.359 1.00 93.50 198 ALA A O 1
ATOM 1497 N N . ASP A 1 199 ? 20.003 -6.010 -29.254 1.00 94.62 199 ASP A N 1
ATOM 1498 C CA . ASP A 1 199 ? 21.319 -6.556 -29.587 1.00 94.62 199 ASP A CA 1
ATOM 1499 C C . ASP A 1 199 ? 21.209 -7.871 -30.367 1.00 94.62 199 ASP A C 1
ATOM 1501 O O . ASP A 1 199 ? 21.879 -8.020 -31.389 1.00 94.62 199 ASP A O 1
ATOM 1505 N N . GLU A 1 200 ? 20.295 -8.776 -30.004 1.00 94.25 200 GLU A N 1
ATOM 1506 C CA . GLU A 1 200 ? 20.011 -9.990 -30.782 1.00 94.25 200 GLU A CA 1
ATOM 1507 C C . GLU A 1 200 ? 19.594 -9.656 -32.217 1.00 94.25 200 GLU A C 1
ATOM 1509 O O . GLU A 1 200 ? 20.093 -10.237 -33.190 1.00 94.25 200 GLU A O 1
ATOM 1514 N N . LYS A 1 201 ? 18.698 -8.675 -32.378 1.00 92.38 201 LYS A N 1
ATOM 1515 C CA . LYS A 1 201 ? 18.279 -8.198 -33.698 1.00 92.38 201 LYS A CA 1
ATOM 1516 C C . LYS A 1 201 ? 19.469 -7.681 -34.497 1.00 92.38 201 LYS A C 1
ATOM 1518 O O . LYS A 1 201 ? 19.547 -7.966 -35.688 1.00 92.38 201 LYS A O 1
ATOM 1523 N N . ARG A 1 202 ? 20.390 -6.941 -33.871 1.00 90.69 202 ARG A N 1
ATOM 1524 C CA . ARG A 1 202 ? 21.614 -6.446 -34.516 1.00 90.69 202 ARG A CA 1
ATOM 1525 C C . ARG A 1 202 ? 22.569 -7.591 -34.875 1.00 90.69 202 ARG A C 1
ATOM 1527 O O . ARG A 1 202 ? 23.091 -7.601 -35.988 1.00 90.69 202 ARG A O 1
ATOM 1534 N N . LEU A 1 203 ? 22.800 -8.537 -33.966 1.00 91.69 203 LEU A N 1
ATOM 1535 C CA . LEU A 1 203 ? 23.706 -9.679 -34.144 1.00 91.69 203 LEU A CA 1
ATOM 1536 C C . LEU A 1 203 ? 23.270 -10.603 -35.285 1.00 91.69 203 LEU A C 1
ATOM 1538 O O . LEU A 1 203 ? 24.114 -11.128 -36.008 1.00 91.69 203 LEU A O 1
ATOM 1542 N N . ASN A 1 204 ? 21.962 -10.746 -35.496 1.00 92.00 204 ASN A N 1
ATOM 1543 C CA . ASN A 1 204 ? 21.397 -11.533 -36.592 1.00 92.00 204 ASN A CA 1
ATOM 1544 C C . ASN A 1 204 ? 21.495 -10.848 -37.971 1.00 92.00 204 ASN A C 1
ATOM 1546 O O . ASN A 1 204 ? 21.047 -11.405 -38.976 1.00 92.00 204 ASN A O 1
ATOM 1550 N N . MET A 1 205 ? 22.074 -9.645 -38.055 1.00 90.25 205 MET A N 1
ATOM 1551 C CA . MET A 1 205 ? 22.260 -8.914 -39.309 1.00 90.25 205 MET A CA 1
ATOM 1552 C C . MET A 1 205 ? 23.704 -8.998 -39.800 1.00 90.25 205 MET A C 1
ATOM 1554 O O . MET A 1 205 ? 24.661 -8.859 -39.044 1.00 90.25 205 MET A O 1
ATOM 1558 N N . VAL A 1 206 ? 23.868 -9.140 -41.116 1.00 88.00 206 VAL A N 1
ATOM 1559 C CA . VAL A 1 206 ? 25.184 -9.039 -41.756 1.00 88.00 206 VAL A CA 1
ATOM 1560 C C . VAL A 1 206 ? 25.656 -7.586 -41.710 1.00 88.00 206 VAL A C 1
ATOM 1562 O O . VAL A 1 206 ? 24.930 -6.686 -42.140 1.00 88.00 206 VAL A O 1
ATOM 1565 N N . LEU A 1 207 ? 26.881 -7.368 -41.223 1.00 89.06 207 LEU A N 1
ATOM 1566 C CA . LEU A 1 207 ? 27.525 -6.056 -41.226 1.00 89.06 207 LEU A CA 1
ATOM 1567 C C . LEU A 1 207 ? 27.657 -5.548 -42.677 1.00 89.06 207 LEU A C 1
ATOM 1569 O O . LEU A 1 207 ? 28.329 -6.194 -43.488 1.00 89.06 207 LEU A O 1
ATOM 1573 N N . PRO A 1 208 ? 27.020 -4.420 -43.035 1.00 86.31 208 PRO A N 1
ATOM 1574 C CA . PRO A 1 208 ? 27.093 -3.884 -44.385 1.00 86.31 208 PRO A CA 1
ATOM 1575 C C . PRO A 1 208 ? 28.417 -3.124 -44.608 1.00 86.31 208 PRO A C 1
ATOM 1577 O O . PRO A 1 208 ? 29.063 -2.710 -43.646 1.00 86.31 208 PRO A O 1
ATOM 1580 N N . PRO A 1 209 ? 28.827 -2.899 -45.869 1.00 88.62 209 PRO A N 1
ATOM 1581 C CA . PRO A 1 209 ? 30.026 -2.123 -46.187 1.00 88.62 209 PRO A CA 1
ATOM 1582 C C . PRO A 1 209 ? 29.910 -0.661 -45.727 1.00 88.62 209 PRO A C 1
ATOM 1584 O O . PRO A 1 209 ? 28.815 -0.100 -45.723 1.00 88.62 209 PRO A O 1
ATOM 1587 N N . ASP A 1 210 ? 31.045 -0.016 -45.441 1.00 86.31 210 ASP A N 1
ATOM 1588 C CA . ASP A 1 210 ? 31.125 1.306 -44.789 1.00 86.31 210 ASP A CA 1
ATOM 1589 C C . ASP A 1 210 ? 30.209 2.384 -45.390 1.00 86.31 210 ASP A C 1
ATOM 1591 O O . ASP A 1 210 ? 29.541 3.113 -44.663 1.00 86.31 210 ASP A O 1
ATOM 1595 N N . LYS A 1 211 ? 30.087 2.446 -46.723 1.00 81.94 211 LYS A N 1
ATOM 1596 C CA . LYS A 1 211 ? 29.217 3.425 -47.406 1.00 81.94 211 LYS A CA 1
ATOM 1597 C C . LYS A 1 211 ? 27.733 3.287 -47.043 1.00 81.94 211 LYS A C 1
ATOM 1599 O O . LYS A 1 211 ? 26.999 4.265 -47.091 1.00 81.94 211 LYS A O 1
ATOM 1604 N N . ALA A 1 212 ? 27.275 2.081 -46.709 1.00 77.25 212 ALA A N 1
ATOM 1605 C CA . ALA A 1 212 ? 25.896 1.830 -46.296 1.00 77.25 212 ALA A CA 1
ATOM 1606 C C . ALA A 1 212 ? 25.648 2.192 -44.820 1.00 77.25 212 ALA A C 1
ATOM 1608 O O . ALA A 1 212 ? 24.499 2.406 -44.436 1.00 77.25 212 ALA A O 1
ATOM 1609 N N . LEU A 1 213 ? 26.703 2.316 -44.002 1.00 82.56 213 LEU A N 1
ATOM 1610 C CA . LEU A 1 213 ? 26.599 2.787 -42.616 1.00 82.56 213 LEU A CA 1
ATOM 1611 C C . LEU A 1 213 ? 26.282 4.290 -42.537 1.00 82.56 213 LEU A C 1
ATOM 1613 O O . LEU A 1 213 ? 25.714 4.743 -41.544 1.00 82.56 213 LEU A O 1
ATOM 1617 N N . GLU A 1 214 ? 26.585 5.056 -43.590 1.00 86.12 214 GLU A N 1
ATOM 1618 C CA . GLU A 1 214 ? 26.224 6.478 -43.699 1.00 86.12 214 GLU A CA 1
ATOM 1619 C C . GLU A 1 214 ? 24.715 6.690 -43.938 1.00 86.12 214 GLU A C 1
ATOM 1621 O O . GLU A 1 214 ? 24.170 7.749 -43.607 1.00 86.12 214 GLU A O 1
ATOM 1626 N N . ASP A 1 215 ? 24.004 5.681 -44.461 1.00 89.00 215 ASP A N 1
ATOM 1627 C CA . ASP A 1 215 ? 22.558 5.750 -44.664 1.00 89.00 215 ASP A CA 1
ATOM 1628 C C . ASP A 1 215 ? 21.797 5.427 -43.368 1.00 89.00 215 ASP A C 1
ATOM 1630 O O . ASP A 1 215 ? 21.646 4.275 -42.955 1.00 89.00 215 ASP A O 1
ATOM 1634 N N . LYS A 1 216 ? 21.224 6.465 -42.748 1.00 85.69 216 LYS A N 1
ATOM 1635 C CA . LYS A 1 216 ? 20.367 6.352 -41.552 1.00 85.69 216 LYS A CA 1
ATOM 1636 C C . LYS A 1 216 ? 19.102 5.516 -41.777 1.00 85.69 216 LYS A C 1
ATOM 1638 O O . LYS A 1 216 ? 18.445 5.127 -40.812 1.00 85.69 216 LYS A O 1
ATOM 1643 N N . LYS A 1 217 ? 18.703 5.276 -43.029 1.00 89.25 217 LYS A N 1
ATOM 1644 C CA . LYS A 1 217 ? 17.560 4.420 -43.363 1.00 89.25 217 LYS A CA 1
ATOM 1645 C C . LYS A 1 217 ? 17.952 2.955 -43.526 1.00 89.25 217 LYS A C 1
ATOM 1647 O O . LYS A 1 217 ? 17.044 2.121 -43.534 1.00 89.25 217 LYS A O 1
ATOM 1652 N N . HIS A 1 218 ? 19.246 2.641 -43.610 1.00 90.38 218 HIS A N 1
ATOM 1653 C CA . HIS A 1 218 ? 19.707 1.269 -43.740 1.00 90.38 218 HIS A CA 1
ATOM 1654 C C . HIS A 1 218 ? 19.268 0.444 -42.515 1.00 90.38 218 HIS A C 1
ATOM 1656 O O . HIS A 1 218 ? 19.421 0.911 -41.380 1.00 90.38 218 HIS A O 1
ATOM 1662 N N . PRO A 1 219 ? 18.737 -0.780 -42.705 1.00 90.44 219 PRO A N 1
ATOM 1663 C CA . PRO A 1 219 ? 18.233 -1.604 -41.607 1.00 90.44 219 PRO A CA 1
ATOM 1664 C C . PRO A 1 219 ? 19.242 -1.804 -40.467 1.00 90.44 219 PRO A C 1
ATOM 1666 O O . PRO A 1 219 ? 18.870 -1.681 -39.305 1.00 90.44 219 PRO A O 1
ATOM 1669 N N . TYR A 1 220 ? 20.519 -2.039 -40.793 1.00 91.19 220 TYR A N 1
ATOM 1670 C CA . TYR A 1 220 ? 21.586 -2.189 -39.793 1.00 91.19 220 TYR A CA 1
ATOM 1671 C C . TYR A 1 220 ? 21.807 -0.901 -38.981 1.00 91.19 220 TYR A C 1
ATOM 1673 O O . TYR A 1 220 ? 21.880 -0.931 -37.756 1.00 91.19 220 TYR A O 1
ATOM 1681 N N . THR A 1 221 ? 21.855 0.255 -39.649 1.00 90.81 221 THR A N 1
ATOM 1682 C CA . THR A 1 221 ? 22.046 1.561 -39.000 1.00 90.81 221 THR A CA 1
ATOM 1683 C C . THR A 1 221 ? 20.870 1.911 -38.086 1.00 90.81 221 THR A C 1
ATOM 1685 O O . THR A 1 221 ? 21.073 2.501 -37.027 1.00 90.81 221 THR A O 1
ATOM 1688 N N . ARG A 1 222 ? 19.645 1.504 -38.452 1.00 91.94 222 ARG A N 1
ATOM 1689 C CA . ARG A 1 222 ? 18.468 1.611 -37.577 1.00 91.94 222 ARG A CA 1
ATOM 1690 C C . ARG A 1 222 ? 18.568 0.697 -36.361 1.00 91.94 222 ARG A C 1
ATOM 1692 O O . ARG A 1 222 ? 18.373 1.187 -35.262 1.00 91.94 222 ARG A O 1
ATOM 1699 N N . ALA A 1 223 ? 18.942 -0.572 -36.537 1.00 92.62 223 ALA A N 1
ATOM 1700 C CA . ALA A 1 223 ? 19.125 -1.500 -35.417 1.00 92.62 223 ALA A CA 1
ATOM 1701 C C . ALA A 1 223 ? 20.180 -0.997 -34.410 1.00 92.62 223 ALA A C 1
ATOM 1703 O O . ALA A 1 223 ? 19.958 -1.058 -33.208 1.00 92.62 223 ALA A O 1
ATOM 1704 N N . MET A 1 224 ? 21.280 -0.403 -34.890 1.00 93.12 224 MET A N 1
ATOM 1705 C CA . MET A 1 224 ? 22.274 0.259 -34.030 1.00 93.12 224 MET A CA 1
ATOM 1706 C C . MET A 1 224 ? 21.711 1.469 -33.271 1.00 93.12 224 MET A C 1
ATOM 1708 O O . MET A 1 224 ? 22.114 1.733 -32.142 1.00 93.12 224 MET A O 1
ATOM 1712 N N . ALA A 1 225 ? 20.831 2.251 -33.901 1.00 92.75 225 ALA A N 1
ATOM 1713 C CA . ALA A 1 225 ? 20.191 3.390 -33.250 1.00 92.75 225 ALA A CA 1
ATOM 1714 C C . ALA A 1 225 ? 19.157 2.941 -32.206 1.00 92.75 225 ALA A C 1
ATOM 1716 O O . ALA A 1 225 ? 19.104 3.532 -31.130 1.00 92.75 225 ALA A O 1
ATOM 1717 N N . ASP A 1 226 ? 18.387 1.892 -32.511 1.00 93.38 226 ASP A N 1
ATOM 1718 C CA . ASP A 1 226 ? 17.438 1.264 -31.590 1.00 93.38 226 ASP A CA 1
ATOM 1719 C C . ASP A 1 226 ? 18.178 0.719 -30.356 1.00 93.38 226 ASP A C 1
ATOM 1721 O O . ASP A 1 226 ? 17.810 1.069 -29.240 1.00 93.38 226 ASP A O 1
ATOM 1725 N N . LEU A 1 227 ? 19.282 -0.020 -30.550 1.00 95.62 227 LEU A N 1
ATOM 1726 C CA . LEU A 1 227 ? 20.122 -0.524 -29.456 1.00 95.62 227 LEU A CA 1
ATOM 1727 C C . LEU A 1 227 ? 20.623 0.608 -28.551 1.00 95.62 227 LEU A C 1
ATOM 1729 O O . LEU A 1 227 ? 20.395 0.572 -27.348 1.00 95.62 227 LEU A O 1
ATOM 1733 N N . ARG A 1 228 ? 21.212 1.667 -29.122 1.00 95.12 228 ARG A N 1
ATOM 1734 C CA . ARG A 1 228 ? 21.686 2.825 -28.337 1.00 95.12 228 ARG A CA 1
ATOM 1735 C C . ARG A 1 228 ? 20.573 3.501 -27.542 1.00 95.12 228 ARG A C 1
ATOM 1737 O O . ARG A 1 228 ? 20.817 4.023 -26.455 1.00 95.12 228 ARG A O 1
ATOM 1744 N N . LYS A 1 229 ? 19.362 3.549 -28.102 1.00 95.25 229 LYS A N 1
ATOM 1745 C CA . LYS A 1 229 ? 18.195 4.105 -27.416 1.00 95.25 229 LYS A CA 1
ATOM 1746 C C . LYS A 1 229 ? 17.818 3.235 -26.214 1.00 95.25 229 LYS A C 1
ATOM 1748 O O . LYS A 1 229 ? 17.621 3.794 -25.139 1.00 95.25 229 LYS A O 1
ATOM 1753 N N . SER A 1 230 ? 17.766 1.912 -26.384 1.00 95.75 230 SER A N 1
ATOM 1754 C CA . SER A 1 230 ? 17.512 0.970 -25.286 1.00 95.75 230 SER A CA 1
ATOM 1755 C C . SER A 1 230 ? 18.606 1.042 -24.214 1.00 95.75 230 SER A C 1
ATOM 1757 O O . SER A 1 230 ? 18.287 1.165 -23.039 1.00 95.75 230 SER A O 1
ATOM 1759 N N . GLU A 1 231 ? 19.887 1.087 -24.599 1.00 96.75 231 GLU A N 1
ATOM 1760 C CA . GLU A 1 231 ? 21.021 1.230 -23.666 1.00 96.75 231 GLU A CA 1
ATOM 1761 C C . GLU A 1 231 ? 20.938 2.527 -22.848 1.00 96.75 231 GLU A C 1
ATOM 1763 O O . GLU A 1 231 ? 21.224 2.538 -21.652 1.00 96.75 231 GLU A O 1
ATOM 1768 N N . THR A 1 232 ? 20.525 3.631 -23.480 1.00 95.56 232 THR A N 1
ATOM 1769 C CA . THR A 1 232 ? 20.343 4.915 -22.784 1.00 95.56 232 THR A CA 1
ATOM 1770 C C . THR A 1 232 ? 19.202 4.830 -21.770 1.00 95.56 232 THR A C 1
ATOM 1772 O O . THR A 1 232 ? 19.372 5.259 -20.632 1.00 95.56 232 THR A O 1
ATOM 1775 N N . ALA A 1 233 ? 18.066 4.237 -22.152 1.00 93.19 233 ALA A N 1
ATOM 1776 C CA . ALA A 1 233 ? 16.923 4.053 -21.257 1.00 93.19 233 ALA A CA 1
ATOM 1777 C C . ALA A 1 233 ? 17.247 3.116 -20.079 1.00 93.19 233 ALA A C 1
ATOM 1779 O O . ALA A 1 233 ? 16.857 3.398 -18.943 1.00 93.19 233 ALA A O 1
ATOM 1780 N N . LEU A 1 234 ? 18.000 2.036 -20.327 1.00 95.38 234 LEU A N 1
ATOM 1781 C CA . LEU A 1 234 ? 18.499 1.149 -19.277 1.00 95.38 234 LEU A CA 1
ATOM 1782 C C . LEU A 1 234 ? 19.379 1.923 -18.297 1.00 95.38 234 LEU A C 1
ATOM 1784 O O . LEU A 1 234 ? 19.116 1.891 -17.099 1.00 95.38 234 LEU A O 1
ATOM 1788 N N . LYS A 1 235 ? 20.348 2.694 -18.800 1.00 94.44 235 LYS A N 1
ATOM 1789 C CA . LYS A 1 235 ? 21.242 3.493 -17.958 1.00 94.44 235 LYS A CA 1
ATOM 1790 C C . LYS A 1 235 ? 20.483 4.495 -17.077 1.00 94.44 235 LYS A C 1
ATOM 1792 O O . LYS A 1 235 ? 20.763 4.593 -15.887 1.00 94.44 235 LYS A O 1
ATOM 1797 N N . GLU A 1 236 ? 19.515 5.220 -17.636 1.00 92.44 236 GLU A N 1
ATOM 1798 C CA . GLU A 1 236 ? 18.672 6.154 -16.869 1.00 92.44 236 GLU A CA 1
ATOM 1799 C C . GLU A 1 236 ? 17.861 5.434 -15.777 1.00 92.44 236 GLU A C 1
ATOM 1801 O O . GLU A 1 236 ? 17.677 5.957 -14.677 1.00 92.44 236 GLU A O 1
ATOM 1806 N N . THR A 1 237 ? 17.388 4.219 -16.057 1.00 90.56 237 THR A N 1
ATOM 1807 C CA . THR A 1 237 ? 16.642 3.405 -15.086 1.00 90.56 237 THR A CA 1
ATOM 1808 C C . THR A 1 237 ? 17.562 2.873 -13.982 1.00 90.56 237 THR A C 1
ATOM 1810 O O . THR A 1 237 ? 17.217 2.943 -12.801 1.00 90.56 237 THR A O 1
ATOM 1813 N N . GLU A 1 238 ? 18.762 2.410 -14.340 1.00 91.06 238 GLU A N 1
ATOM 1814 C CA . GLU A 1 238 ? 19.791 1.943 -13.406 1.00 91.06 238 GLU A CA 1
ATOM 1815 C C . GLU A 1 238 ? 20.280 3.053 -12.474 1.00 91.06 238 GLU A C 1
ATOM 1817 O O . GLU A 1 238 ? 20.446 2.809 -11.284 1.00 91.06 238 GLU A O 1
ATOM 1822 N N . GLU A 1 239 ? 20.448 4.284 -12.964 1.00 90.94 239 GLU A N 1
ATOM 1823 C CA . GLU A 1 239 ? 20.851 5.424 -12.128 1.00 90.94 239 GLU A CA 1
ATOM 1824 C C . GLU A 1 239 ? 19.818 5.740 -11.025 1.00 90.94 239 GLU A C 1
ATOM 1826 O O . GLU A 1 239 ? 20.190 6.165 -9.930 1.00 90.94 239 GLU A O 1
ATOM 1831 N N . ASN A 1 240 ? 18.529 5.481 -11.271 1.00 85.94 240 ASN A N 1
ATOM 1832 C CA . ASN A 1 240 ? 17.446 5.717 -10.307 1.00 85.94 240 ASN A CA 1
ATOM 1833 C C . ASN A 1 240 ? 17.183 4.529 -9.355 1.00 85.94 240 ASN A C 1
ATOM 1835 O O . ASN A 1 240 ? 16.568 4.701 -8.293 1.00 85.94 240 ASN A O 1
ATOM 1839 N N . SER A 1 241 ? 17.642 3.325 -9.711 1.00 87.94 241 SER A N 1
ATOM 1840 C CA . SER A 1 241 ? 17.379 2.092 -8.955 1.00 87.94 241 SER A CA 1
ATOM 1841 C C . SER A 1 241 ? 17.949 2.115 -7.520 1.00 87.94 241 SER A C 1
ATOM 1843 O O . SER A 1 241 ? 17.173 1.872 -6.589 1.00 87.94 241 SER A O 1
ATOM 1845 N N . PRO A 1 242 ? 19.215 2.526 -7.264 1.00 89.19 242 PRO A N 1
ATOM 1846 C CA . PRO A 1 242 ? 19.785 2.536 -5.912 1.00 89.19 242 PRO A CA 1
ATOM 1847 C C . PRO A 1 242 ? 19.020 3.422 -4.926 1.00 89.19 242 PRO A C 1
ATOM 1849 O O . PRO A 1 242 ? 18.828 3.063 -3.765 1.00 89.19 242 PRO A O 1
ATOM 1852 N N . GLN A 1 243 ? 18.549 4.590 -5.375 1.00 88.69 243 GLN A N 1
ATOM 1853 C CA . GLN A 1 243 ? 17.780 5.487 -4.513 1.00 88.69 243 GLN A CA 1
ATOM 1854 C C . GLN A 1 243 ? 16.428 4.868 -4.139 1.00 88.69 243 GLN A C 1
ATOM 1856 O O . GLN A 1 243 ? 15.995 4.982 -2.989 1.00 88.69 243 GLN A O 1
ATOM 1861 N N . THR A 1 244 ? 15.785 4.190 -5.095 1.00 88.81 244 THR A N 1
ATOM 1862 C CA . THR A 1 244 ? 14.542 3.447 -4.856 1.00 88.81 244 THR A CA 1
ATOM 1863 C C . THR A 1 244 ? 14.773 2.319 -3.850 1.00 88.81 244 THR A C 1
ATOM 1865 O O . THR A 1 244 ? 14.004 2.187 -2.900 1.00 88.81 244 THR A O 1
ATOM 1868 N N . GLU A 1 245 ? 15.860 1.557 -3.999 1.00 91.81 245 GLU A N 1
ATOM 1869 C CA . GLU A 1 245 ? 16.225 0.468 -3.088 1.00 91.81 245 GLU A CA 1
ATOM 1870 C C . GLU A 1 245 ? 16.457 0.966 -1.652 1.00 91.81 245 GLU A C 1
ATOM 1872 O O . GLU A 1 245 ? 15.932 0.386 -0.700 1.00 91.81 245 GLU A O 1
ATOM 1877 N N . ILE A 1 246 ? 17.189 2.072 -1.468 1.00 91.75 246 ILE A N 1
ATOM 1878 C CA . ILE A 1 246 ? 17.429 2.665 -0.141 1.00 91.75 246 ILE A CA 1
ATOM 1879 C C . ILE A 1 246 ? 16.105 3.054 0.529 1.00 91.75 246 ILE A C 1
ATOM 1881 O O . ILE A 1 246 ? 15.873 2.713 1.694 1.00 91.75 246 ILE A O 1
ATOM 1885 N N . MET A 1 247 ? 15.227 3.757 -0.197 1.00 90.88 247 MET A N 1
ATOM 1886 C CA . MET A 1 247 ? 13.917 4.160 0.326 1.00 90.88 247 MET A CA 1
ATOM 1887 C C . MET A 1 247 ? 13.045 2.943 0.660 1.00 90.88 247 MET A C 1
ATOM 1889 O O . MET A 1 247 ? 12.396 2.911 1.708 1.00 90.88 247 MET A O 1
ATOM 1893 N N . PHE A 1 248 ? 13.070 1.920 -0.192 1.00 93.62 248 PHE A N 1
ATOM 1894 C CA . PHE A 1 248 ? 12.328 0.684 0.009 1.00 93.62 248 PHE A CA 1
ATOM 1895 C C . PHE A 1 248 ? 12.830 -0.114 1.221 1.00 93.62 248 PHE A C 1
ATOM 1897 O O . PHE A 1 248 ? 12.030 -0.539 2.054 1.00 93.62 248 PHE A O 1
ATOM 1904 N N . ASN A 1 249 ? 14.145 -0.247 1.400 1.00 93.44 249 ASN A N 1
ATOM 1905 C CA . ASN A 1 249 ? 14.736 -0.913 2.563 1.00 93.44 249 ASN A CA 1
ATOM 1906 C C . ASN A 1 249 ? 14.396 -0.187 3.873 1.00 93.44 249 ASN A C 1
ATOM 1908 O O . ASN A 1 249 ? 14.048 -0.829 4.869 1.00 93.44 249 ASN A O 1
ATOM 1912 N N . ALA A 1 250 ? 14.408 1.150 3.871 1.00 93.12 250 ALA A N 1
ATOM 1913 C CA . ALA A 1 250 ? 13.930 1.935 5.006 1.00 93.12 250 ALA A CA 1
ATOM 1914 C C . ALA A 1 250 ? 12.438 1.673 5.290 1.00 93.12 250 ALA A C 1
ATOM 1916 O O . ALA A 1 250 ? 12.048 1.516 6.449 1.00 93.12 250 ALA A O 1
ATOM 1917 N N . CYS A 1 251 ? 11.610 1.562 4.246 1.00 93.94 251 CYS A N 1
ATOM 1918 C CA . CYS A 1 251 ? 10.200 1.196 4.373 1.00 93.94 251 CYS A CA 1
ATOM 1919 C C . CYS A 1 251 ? 10.011 -0.202 4.985 1.00 93.94 251 CYS A C 1
ATOM 1921 O O . CYS A 1 251 ? 9.220 -0.354 5.913 1.00 93.94 251 CYS A O 1
ATOM 1923 N N . LYS A 1 252 ? 10.779 -1.213 4.557 1.00 93.81 252 LYS A N 1
ATOM 1924 C CA . LYS A 1 252 ? 10.745 -2.561 5.161 1.00 93.81 252 LYS A CA 1
ATOM 1925 C C . LYS A 1 252 ? 11.058 -2.533 6.656 1.00 93.81 252 LYS A C 1
ATOM 1927 O O . LYS A 1 252 ? 10.376 -3.197 7.436 1.00 93.81 252 LYS A O 1
ATOM 1932 N N . GLY A 1 253 ? 12.044 -1.730 7.062 1.00 92.44 253 GLY A N 1
ATOM 1933 C CA . GLY A 1 253 ? 12.354 -1.502 8.475 1.00 92.44 253 GLY A CA 1
ATOM 1934 C C . GLY A 1 253 ? 11.179 -0.889 9.246 1.00 92.44 253 GLY A C 1
ATOM 1935 O O . GLY A 1 253 ? 10.845 -1.366 10.331 1.00 92.44 253 GLY A O 1
ATOM 1936 N N . LYS A 1 254 ? 10.505 0.117 8.668 1.00 91.94 254 LYS A N 1
ATOM 1937 C CA . LYS A 1 254 ? 9.299 0.728 9.258 1.00 91.94 254 LYS A CA 1
ATOM 1938 C C . LYS A 1 254 ? 8.153 -0.280 9.409 1.00 91.94 254 LYS A C 1
ATOM 1940 O O . LYS A 1 254 ? 7.544 -0.314 10.474 1.00 91.94 254 LYS A O 1
ATOM 1945 N N . ILE A 1 255 ? 7.894 -1.112 8.394 1.00 92.12 255 ILE A N 1
ATOM 1946 C CA . ILE A 1 255 ? 6.853 -2.155 8.439 1.00 92.12 255 ILE A CA 1
ATOM 1947 C C . ILE A 1 255 ? 7.133 -3.135 9.586 1.00 92.12 255 ILE A C 1
ATOM 1949 O O . ILE A 1 255 ? 6.254 -3.396 10.404 1.00 92.12 255 ILE A O 1
ATOM 1953 N N . ALA A 1 256 ? 8.368 -3.636 9.693 1.00 90.31 256 ALA A N 1
ATOM 1954 C CA . ALA A 1 256 ? 8.746 -4.586 10.740 1.00 90.31 256 ALA A CA 1
ATOM 1955 C C . ALA A 1 256 ? 8.609 -3.994 12.156 1.00 90.31 256 ALA A C 1
ATOM 1957 O O . ALA A 1 256 ? 8.094 -4.656 13.056 1.00 90.31 256 ALA A O 1
ATOM 1958 N N . ALA A 1 257 ? 9.027 -2.740 12.352 1.00 89.75 257 ALA A N 1
ATOM 1959 C CA . ALA A 1 257 ? 8.864 -2.048 13.630 1.00 89.75 257 ALA A CA 1
ATOM 1960 C C . ALA A 1 257 ? 7.382 -1.803 13.973 1.00 89.75 257 ALA A C 1
ATOM 1962 O 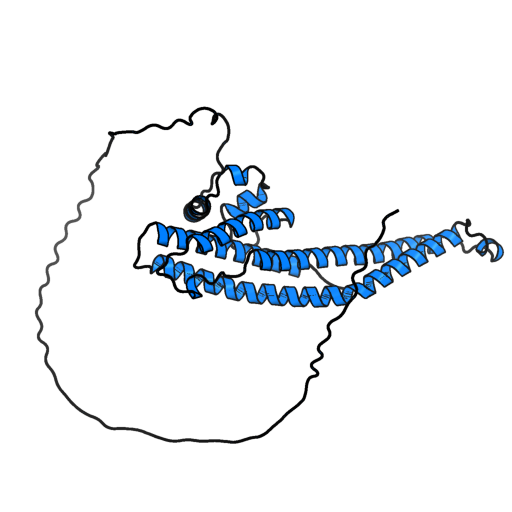O . ALA A 1 257 ? 6.978 -1.952 15.128 1.00 89.75 257 ALA A O 1
ATOM 1963 N N . ALA A 1 258 ? 6.567 -1.455 12.972 1.00 89.94 258 ALA A N 1
ATOM 1964 C CA . ALA A 1 258 ? 5.137 -1.236 13.143 1.00 89.94 258 ALA A CA 1
ATOM 1965 C C . ALA A 1 258 ? 4.400 -2.517 13.552 1.00 89.94 258 ALA A C 1
ATOM 1967 O O . ALA A 1 258 ? 3.606 -2.462 14.485 1.00 89.94 258 ALA A O 1
ATOM 1968 N N . LEU A 1 259 ? 4.706 -3.657 12.923 1.00 88.31 259 LEU A N 1
ATOM 1969 C CA . LEU A 1 259 ? 4.120 -4.958 13.271 1.00 88.31 259 LEU A CA 1
ATOM 1970 C C . LEU A 1 259 ? 4.302 -5.288 14.755 1.00 88.31 259 LEU A C 1
ATOM 1972 O O . LEU A 1 259 ? 3.328 -5.559 15.453 1.00 88.31 259 LEU A O 1
ATOM 1976 N N . GLY A 1 260 ? 5.533 -5.168 15.267 1.00 85.19 260 GLY A N 1
ATOM 1977 C CA . GLY A 1 260 ? 5.803 -5.402 16.687 1.00 85.19 260 GLY A CA 1
ATOM 1978 C C . GLY A 1 260 ? 5.020 -4.454 17.603 1.00 85.19 260 GLY A C 1
ATOM 1979 O O . GLY A 1 260 ? 4.484 -4.876 18.625 1.00 85.19 260 GLY A O 1
ATOM 1980 N N . SER A 1 261 ? 4.902 -3.177 17.227 1.00 86.81 261 SER A N 1
ATOM 1981 C CA . SER A 1 261 ? 4.152 -2.195 18.019 1.00 86.81 261 SER A CA 1
ATOM 1982 C C . SER A 1 261 ? 2.640 -2.438 18.010 1.00 86.81 261 SER A C 1
ATOM 1984 O O . SER A 1 261 ? 1.999 -2.245 19.044 1.00 86.81 261 SER A O 1
ATOM 1986 N N . VAL A 1 262 ? 2.061 -2.795 16.862 1.00 87.69 262 VAL A N 1
ATOM 1987 C CA . VAL A 1 262 ? 0.614 -3.016 16.706 1.00 87.69 262 VAL A CA 1
ATOM 1988 C C . VAL A 1 262 ? 0.194 -4.273 17.455 1.00 87.69 262 VAL A C 1
ATOM 1990 O O . VAL A 1 262 ? -0.804 -4.241 18.169 1.00 87.69 262 VAL A O 1
ATOM 1993 N N . GLN A 1 263 ? 0.992 -5.343 17.391 1.00 85.25 263 GLN A N 1
ATOM 1994 C CA . GLN A 1 263 ? 0.709 -6.575 18.125 1.00 85.25 263 GLN A CA 1
ATOM 1995 C C . GLN A 1 263 ? 0.598 -6.328 19.639 1.00 85.25 263 GLN A C 1
ATOM 1997 O O . GLN A 1 263 ? -0.388 -6.722 20.261 1.00 85.25 263 GLN A O 1
ATOM 2002 N N . VAL A 1 264 ? 1.555 -5.597 20.225 1.00 85.62 264 VAL A N 1
ATOM 2003 C CA . VAL A 1 264 ? 1.526 -5.244 21.657 1.00 85.62 264 VAL A CA 1
ATOM 2004 C C . VAL A 1 264 ? 0.291 -4.409 22.002 1.00 85.62 264 VAL A C 1
ATOM 2006 O O . VAL A 1 264 ? -0.355 -4.649 23.023 1.00 85.62 264 VAL A O 1
ATOM 2009 N N . LYS A 1 265 ? -0.066 -3.436 21.152 1.00 83.38 265 LYS A N 1
ATOM 2010 C CA . LYS A 1 265 ? -1.267 -2.613 21.355 1.00 83.38 265 LYS A CA 1
ATOM 2011 C C . LYS A 1 265 ? -2.543 -3.443 21.272 1.00 83.38 265 LYS A C 1
ATOM 2013 O O . LYS A 1 265 ? -3.418 -3.273 22.112 1.00 83.38 265 LYS A O 1
ATOM 2018 N N . ARG A 1 266 ? -2.646 -4.361 20.314 1.00 84.88 266 ARG A N 1
ATOM 2019 C CA . ARG A 1 266 ? -3.794 -5.262 20.175 1.00 84.88 266 ARG A CA 1
ATOM 2020 C C . ARG A 1 266 ? -3.991 -6.110 21.433 1.00 84.88 266 ARG A C 1
ATOM 2022 O O . ARG A 1 266 ? -5.091 -6.149 21.975 1.00 84.88 266 ARG A O 1
ATOM 2029 N N . GLU A 1 267 ? -2.926 -6.736 21.928 1.00 85.06 267 GLU A N 1
ATOM 2030 C CA . GLU A 1 267 ? -2.956 -7.533 23.164 1.00 85.06 267 GLU A CA 1
ATOM 2031 C C . GLU A 1 267 ? -3.308 -6.695 24.402 1.00 85.06 267 GLU A C 1
ATOM 2033 O O . GLU A 1 267 ? -3.909 -7.194 25.355 1.00 85.06 267 GLU A O 1
ATOM 2038 N N . LEU A 1 268 ? -2.925 -5.416 24.418 1.00 84.12 268 LEU A N 1
ATOM 2039 C CA . LEU A 1 268 ? -3.331 -4.478 25.458 1.00 84.12 268 LEU A CA 1
ATOM 2040 C C . LEU A 1 268 ? -4.831 -4.153 25.371 1.00 84.12 268 LEU A C 1
ATOM 2042 O O . LEU A 1 268 ? -5.518 -4.283 26.380 1.00 84.12 268 LEU A O 1
ATOM 2046 N N . ARG A 1 269 ? -5.354 -3.813 24.184 1.00 84.50 269 ARG A N 1
ATOM 2047 C CA . ARG A 1 269 ? -6.768 -3.427 24.006 1.00 84.50 269 ARG A CA 1
ATOM 2048 C C . ARG A 1 269 ? -7.734 -4.555 24.360 1.00 84.50 269 ARG A C 1
ATOM 2050 O O . ARG A 1 269 ? -8.720 -4.302 25.043 1.00 84.50 269 ARG A O 1
ATOM 2057 N N . VAL A 1 270 ? -7.397 -5.796 24.005 1.00 84.19 270 VAL A N 1
ATOM 2058 C CA . VAL A 1 270 ? -8.182 -6.973 24.414 1.00 84.19 270 VAL A CA 1
ATOM 2059 C C . VAL A 1 270 ? -8.247 -7.086 25.940 1.00 84.19 270 VAL A C 1
ATOM 2061 O O . VAL A 1 270 ? -9.330 -7.244 26.501 1.00 84.19 270 VAL A O 1
ATOM 2064 N N . ARG A 1 271 ? -7.107 -6.937 26.629 1.00 86.12 271 ARG A N 1
ATOM 2065 C CA . ARG A 1 271 ? -7.061 -6.981 28.100 1.00 86.12 271 ARG A CA 1
ATOM 2066 C C . ARG A 1 271 ? -7.845 -5.845 28.746 1.00 86.12 271 ARG A C 1
ATOM 2068 O O . ARG A 1 271 ? -8.476 -6.063 29.773 1.00 86.12 271 ARG A O 1
ATOM 2075 N N . GLU A 1 272 ? -7.805 -4.648 28.175 1.00 83.75 272 GLU A N 1
ATOM 2076 C CA . GLU A 1 272 ? -8.553 -3.499 28.689 1.00 83.75 272 GLU A CA 1
ATOM 2077 C C . GLU A 1 272 ? -10.062 -3.665 28.504 1.00 83.75 272 GLU A C 1
ATOM 2079 O O . GLU A 1 272 ? -10.808 -3.409 29.446 1.00 83.75 272 GLU A O 1
ATOM 2084 N N . ARG A 1 273 ? -10.524 -4.168 27.350 1.00 84.62 273 ARG A N 1
ATOM 2085 C CA . ARG A 1 273 ? -11.945 -4.482 27.132 1.00 84.62 273 ARG A CA 1
ATOM 2086 C C . ARG A 1 273 ? -12.441 -5.528 28.126 1.00 84.62 273 ARG A C 1
ATOM 2088 O O . ARG A 1 273 ? -13.509 -5.364 28.711 1.00 84.62 273 ARG A O 1
ATOM 2095 N N . GLU A 1 274 ? -11.677 -6.603 28.310 1.00 84.94 274 GLU A N 1
ATOM 2096 C CA . GLU A 1 274 ? -12.027 -7.709 29.211 1.00 84.94 274 GLU A CA 1
ATOM 2097 C C . GLU A 1 274 ? -11.932 -7.319 30.693 1.00 84.94 274 GLU A C 1
ATOM 2099 O O . GLU A 1 274 ? -12.708 -7.809 31.514 1.00 84.94 274 GLU A O 1
ATOM 2104 N N . GLY A 1 275 ? -11.000 -6.426 31.033 1.00 82.94 275 GLY A N 1
ATOM 2105 C CA . GLY A 1 275 ? -10.764 -5.929 32.388 1.00 82.94 275 GLY A CA 1
ATOM 2106 C C . GLY A 1 275 ? -11.533 -4.656 32.753 1.00 82.94 275 GLY A C 1
ATOM 2107 O O . GLY A 1 275 ? -11.429 -4.207 33.896 1.00 82.94 275 GLY A O 1
ATOM 2108 N N . SER A 1 276 ? -12.282 -4.056 31.821 1.00 79.81 276 SER A N 1
ATOM 2109 C CA . SER A 1 276 ? -12.987 -2.793 32.054 1.00 79.81 276 SER A CA 1
ATOM 2110 C C . SER A 1 276 ? -14.044 -2.940 33.151 1.00 79.81 276 SER A C 1
ATOM 2112 O O . SER A 1 276 ? -14.970 -3.750 33.059 1.00 79.81 276 SER A O 1
ATOM 2114 N N . ALA A 1 277 ? -13.932 -2.107 34.189 1.00 77.19 277 ALA A N 1
ATOM 2115 C CA . ALA A 1 277 ? -14.958 -1.981 35.222 1.00 77.19 277 ALA A CA 1
ATOM 2116 C C . ALA A 1 277 ? -16.193 -1.213 34.716 1.00 77.19 277 ALA A C 1
ATOM 2118 O O . ALA A 1 277 ? -17.302 -1.430 35.209 1.00 77.19 277 ALA A O 1
ATOM 2119 N N . ASP A 1 278 ? -16.001 -0.336 33.727 1.00 77.69 278 ASP A N 1
ATOM 2120 C CA . ASP A 1 278 ? -17.076 0.376 33.049 1.00 77.69 278 ASP A CA 1
ATOM 2121 C C . ASP A 1 278 ? -17.667 -0.524 31.959 1.00 77.69 278 ASP A C 1
ATOM 2123 O O . ASP A 1 278 ? -17.000 -0.873 30.980 1.00 77.69 278 ASP A O 1
ATOM 2127 N N . LYS A 1 279 ? -18.918 -0.936 32.178 1.00 76.62 279 LYS A N 1
ATOM 2128 C CA . LYS A 1 279 ? -19.696 -1.795 31.277 1.00 76.62 279 LYS A CA 1
ATOM 2129 C C . LYS A 1 279 ? -20.709 -1.005 30.450 1.00 76.62 279 LYS A C 1
ATOM 2131 O O . LYS A 1 279 ? -21.662 -1.595 29.943 1.00 76.62 279 LYS A O 1
ATOM 2136 N N . SER A 1 280 ? -20.558 0.317 30.366 1.00 84.19 280 SER A N 1
ATOM 2137 C CA . SER A 1 280 ? -21.395 1.123 29.485 1.00 84.19 280 SER A CA 1
ATOM 2138 C C . SER A 1 280 ? -21.229 0.680 28.032 1.00 84.19 280 SER A C 1
ATOM 2140 O O . SER A 1 280 ? -20.152 0.278 27.584 1.00 84.19 280 SER A O 1
ATOM 2142 N N . GLU A 1 281 ? -22.332 0.747 27.295 1.00 83.12 281 GLU A N 1
ATOM 2143 C CA . GLU A 1 281 ? -22.381 0.363 25.886 1.00 83.12 281 GLU A CA 1
ATOM 2144 C C . GLU A 1 281 ? -21.420 1.207 25.037 1.00 83.12 281 GLU A C 1
ATOM 2146 O O . GLU A 1 281 ? -20.744 0.676 24.162 1.00 83.12 281 GLU A O 1
ATOM 2151 N N . GLU A 1 282 ? -21.286 2.495 25.360 1.00 83.06 282 GLU A N 1
ATOM 2152 C CA . GLU A 1 282 ? -20.386 3.435 24.685 1.00 83.06 282 GLU A CA 1
ATOM 2153 C C . GLU A 1 282 ? -18.911 3.035 24.834 1.00 83.06 282 GLU A C 1
ATOM 2155 O O . GLU A 1 282 ? -18.189 2.937 23.841 1.00 83.06 282 GLU A O 1
ATOM 2160 N N . VAL A 1 283 ? -18.469 2.724 26.058 1.00 83.00 283 VAL A N 1
ATOM 2161 C CA . VAL A 1 283 ? -17.091 2.279 26.316 1.00 83.00 283 VAL A CA 1
ATOM 2162 C C . VAL A 1 283 ? -16.826 0.927 25.654 1.00 83.00 283 VAL A C 1
ATOM 2164 O O . VAL A 1 283 ? -15.765 0.721 25.062 1.00 83.00 283 VAL A O 1
ATOM 2167 N N . HIS A 1 284 ? -17.791 0.007 25.703 1.00 85.00 284 HIS A N 1
ATOM 2168 C CA . HIS A 1 284 ? -17.640 -1.302 25.074 1.00 85.00 284 HIS A CA 1
ATOM 2169 C C . HIS A 1 284 ? -17.531 -1.209 23.545 1.00 85.00 284 HIS A C 1
ATOM 2171 O O . HIS A 1 284 ? -16.661 -1.848 22.950 1.00 85.00 284 HIS A O 1
ATOM 2177 N N . LEU A 1 285 ? -18.369 -0.381 22.914 1.00 86.56 285 LEU A N 1
ATOM 2178 C CA . LEU A 1 285 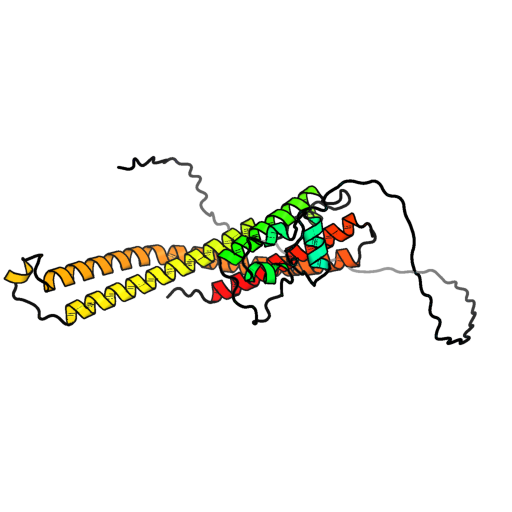? -18.336 -0.132 21.474 1.00 86.56 285 LEU A CA 1
ATOM 2179 C C . LEU A 1 285 ? -17.012 0.512 21.044 1.00 86.56 285 LEU A C 1
ATOM 2181 O O . LEU A 1 285 ? -16.426 0.097 20.044 1.00 86.56 285 LEU A O 1
ATOM 2185 N N . TRP A 1 286 ? -16.505 1.468 21.825 1.00 87.50 286 TRP A N 1
ATOM 2186 C CA . TRP A 1 286 ? -15.203 2.086 21.582 1.00 87.50 286 TRP A CA 1
ATOM 2187 C C . TRP A 1 286 ? -14.069 1.049 21.586 1.00 87.50 286 TRP A C 1
ATOM 2189 O O . TRP A 1 286 ? -13.253 1.020 20.662 1.00 87.50 286 TRP A O 1
ATOM 2199 N N . TYR A 1 287 ? -14.053 0.130 22.562 1.00 86.62 287 TYR A N 1
ATOM 2200 C CA . TYR A 1 287 ? -13.082 -0.970 22.577 1.00 86.62 287 TYR A CA 1
ATOM 2201 C C . TYR A 1 287 ? -13.214 -1.878 21.351 1.00 86.62 287 TYR A C 1
ATOM 2203 O O . TYR A 1 287 ? -12.201 -2.218 20.744 1.00 86.62 287 TYR A O 1
ATOM 2211 N N . GLN A 1 288 ? -14.436 -2.235 20.939 1.00 87.88 288 GLN A N 1
ATOM 2212 C CA . GLN A 1 288 ? -14.657 -3.049 19.736 1.00 87.88 288 GLN A CA 1
ATOM 2213 C C . GLN A 1 288 ? -14.128 -2.362 18.468 1.00 87.88 288 GLN A C 1
ATOM 2215 O O . GLN A 1 288 ? -13.502 -3.011 17.631 1.00 87.88 288 GLN A O 1
ATOM 2220 N N . GLN A 1 289 ? -14.326 -1.048 18.334 1.00 89.25 289 GLN A N 1
ATOM 2221 C CA . GLN A 1 289 ? -13.802 -0.259 17.215 1.00 89.25 289 GLN A CA 1
ATOM 2222 C C . GLN A 1 289 ? -12.273 -0.199 17.213 1.00 89.25 289 GLN A C 1
ATOM 2224 O O . GLN A 1 289 ? -11.647 -0.372 16.165 1.00 89.25 289 GLN A O 1
ATOM 2229 N N . MET A 1 290 ? -11.667 0.003 18.384 1.00 87.75 290 MET A N 1
ATOM 2230 C CA . MET A 1 290 ? -10.214 0.004 1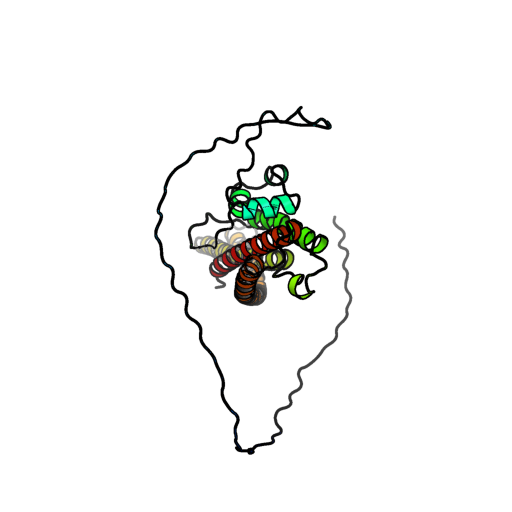8.559 1.00 87.75 290 MET A CA 1
ATOM 2231 C C . MET A 1 290 ? -9.610 -1.364 18.237 1.00 87.75 290 MET A C 1
ATOM 2233 O O . MET A 1 290 ? -8.634 -1.439 17.495 1.00 87.75 290 MET A O 1
ATOM 2237 N N . GLU A 1 291 ? -10.194 -2.446 18.750 1.00 88.31 291 GLU A N 1
ATOM 2238 C CA . GLU A 1 291 ? -9.751 -3.811 18.463 1.00 88.31 291 GLU A CA 1
ATOM 2239 C C . GLU A 1 291 ? -9.848 -4.123 16.973 1.00 88.31 291 GLU A C 1
ATOM 2241 O O . GLU A 1 291 ? -8.859 -4.552 16.379 1.00 88.31 291 GLU A O 1
ATOM 2246 N N . TRP A 1 292 ? -10.997 -3.852 16.348 1.00 89.69 292 TRP A N 1
ATOM 2247 C CA . TRP A 1 292 ? -11.176 -4.052 14.912 1.00 89.69 292 TRP A CA 1
ATOM 2248 C C . TRP A 1 292 ? -10.123 -3.283 14.103 1.00 89.69 292 TRP A C 1
ATOM 2250 O O . TRP A 1 292 ? -9.489 -3.859 13.217 1.00 89.69 292 TRP A O 1
ATOM 2260 N N . ARG A 1 293 ? -9.864 -2.015 14.457 1.00 89.62 293 ARG A N 1
ATOM 2261 C CA . ARG A 1 293 ? -8.816 -1.198 13.830 1.00 89.62 293 ARG A CA 1
ATOM 2262 C C . ARG A 1 293 ? -7.445 -1.860 13.938 1.00 89.62 293 ARG A C 1
ATOM 2264 O O . ARG A 1 293 ? -6.766 -1.997 12.922 1.00 89.62 293 ARG A O 1
ATOM 2271 N N . GLU A 1 294 ? -7.022 -2.251 15.144 1.00 89.25 294 GLU A N 1
ATOM 2272 C CA . GLU A 1 294 ? -5.702 -2.869 15.340 1.00 89.25 294 GLU A CA 1
ATOM 2273 C C . GLU A 1 294 ? -5.568 -4.171 14.544 1.00 89.25 294 GLU A C 1
ATOM 2275 O O . GLU A 1 294 ? -4.520 -4.414 13.952 1.00 89.25 294 GLU A O 1
ATOM 2280 N N . VAL A 1 295 ? -6.627 -4.987 14.475 1.00 88.56 295 VAL A N 1
ATOM 2281 C CA . VAL A 1 295 ? -6.615 -6.226 13.683 1.00 88.56 295 VAL A CA 1
ATOM 2282 C C . VAL A 1 295 ? -6.473 -5.912 12.192 1.00 88.56 295 VAL A C 1
ATOM 2284 O O . VAL A 1 295 ? -5.644 -6.527 11.522 1.00 88.56 295 VAL A O 1
ATOM 2287 N N . VAL A 1 296 ? -7.227 -4.946 11.657 1.00 90.12 296 VAL A N 1
ATOM 2288 C CA . VAL A 1 296 ? -7.119 -4.543 10.243 1.00 90.12 296 VAL A CA 1
ATOM 2289 C C . VAL A 1 296 ? -5.710 -4.057 9.916 1.00 90.12 296 VAL A C 1
ATOM 2291 O O . VAL A 1 296 ? -5.126 -4.496 8.924 1.00 90.12 296 VAL A O 1
ATOM 2294 N N . VAL A 1 297 ? -5.149 -3.184 10.753 1.00 90.38 297 VAL A N 1
ATOM 2295 C CA . VAL A 1 297 ? -3.793 -2.650 10.581 1.00 90.38 297 VAL A CA 1
ATOM 2296 C C . VAL A 1 297 ? -2.751 -3.767 10.611 1.00 90.38 297 VAL A C 1
ATOM 2298 O O . VAL A 1 297 ? -1.904 -3.821 9.722 1.00 90.38 297 VAL A O 1
ATOM 2301 N N . ASP A 1 298 ? -2.822 -4.666 11.594 1.00 88.44 298 ASP A N 1
ATOM 2302 C CA . ASP A 1 298 ? -1.923 -5.818 11.722 1.00 88.44 298 ASP A CA 1
ATOM 2303 C C . ASP A 1 298 ? -1.947 -6.677 10.449 1.00 88.44 298 ASP A C 1
ATOM 2305 O O . ASP A 1 298 ? -0.914 -6.935 9.830 1.00 88.44 298 ASP A O 1
ATOM 2309 N N . CYS A 1 299 ? -3.144 -7.019 9.967 1.00 87.56 299 CYS A N 1
ATOM 2310 C CA . CYS A 1 299 ? -3.304 -7.825 8.760 1.00 87.56 299 CYS A CA 1
ATOM 2311 C C . CYS A 1 299 ? -2.768 -7.116 7.504 1.00 87.56 299 CYS A C 1
ATOM 2313 O O . CYS A 1 299 ? -2.088 -7.745 6.690 1.00 87.56 299 CYS A O 1
ATOM 2315 N N . LEU A 1 300 ? -3.024 -5.810 7.349 1.00 89.75 300 LEU A N 1
ATOM 2316 C CA . LEU A 1 300 ? -2.482 -5.018 6.238 1.00 89.75 300 LEU A CA 1
ATOM 2317 C C . LEU A 1 300 ? -0.953 -4.939 6.291 1.00 89.75 300 LEU A C 1
ATOM 2319 O O . LEU A 1 300 ? -0.299 -5.030 5.255 1.00 89.75 300 LEU A O 1
ATOM 2323 N N . LEU A 1 301 ? -0.361 -4.807 7.477 1.00 89.56 301 LEU A N 1
ATOM 2324 C CA . LEU A 1 301 ? 1.091 -4.786 7.632 1.00 89.56 301 LEU A CA 1
ATOM 2325 C C . LEU A 1 301 ? 1.733 -6.138 7.326 1.00 89.56 301 LEU A C 1
ATOM 2327 O O . LEU A 1 301 ? 2.792 -6.169 6.700 1.00 89.56 301 LEU A O 1
ATOM 2331 N N . VAL A 1 302 ? 1.107 -7.247 7.729 1.00 87.94 302 VAL A N 1
ATOM 2332 C CA . VAL A 1 302 ? 1.588 -8.591 7.378 1.00 87.94 302 VAL A CA 1
ATOM 2333 C C . VAL A 1 302 ? 1.538 -8.782 5.866 1.00 87.94 302 VAL A C 1
ATOM 2335 O O . VAL A 1 302 ? 2.514 -9.257 5.282 1.00 87.94 302 VAL A O 1
ATOM 2338 N N . PHE A 1 303 ? 0.448 -8.353 5.222 1.00 87.62 303 PHE A N 1
ATOM 2339 C CA . PHE A 1 303 ? 0.342 -8.348 3.766 1.00 87.62 303 PHE A CA 1
ATOM 2340 C C . PHE A 1 303 ? 1.480 -7.537 3.131 1.00 87.62 303 PHE A C 1
ATOM 2342 O O . PHE A 1 303 ? 2.239 -8.075 2.326 1.00 87.62 303 PHE A O 1
ATOM 2349 N N . LEU A 1 304 ? 1.668 -6.281 3.550 1.00 89.44 304 LEU A N 1
ATOM 2350 C CA . LEU A 1 304 ? 2.729 -5.415 3.033 1.00 89.44 304 LEU A CA 1
ATOM 2351 C C . LEU A 1 304 ? 4.123 -5.997 3.271 1.00 89.44 304 LEU A C 1
ATOM 2353 O O . LEU A 1 304 ? 5.000 -5.851 2.425 1.00 89.44 304 LEU A O 1
ATOM 2357 N N . GLN A 1 305 ? 4.351 -6.673 4.397 1.00 90.50 305 GLN A N 1
ATOM 2358 C CA . GLN A 1 305 ? 5.625 -7.325 4.676 1.00 90.50 305 GLN A CA 1
ATOM 2359 C C . GLN A 1 305 ? 5.879 -8.504 3.733 1.00 90.50 305 GLN A C 1
ATOM 2361 O O . GLN A 1 305 ? 6.987 -8.631 3.210 1.00 90.50 305 GLN A O 1
ATOM 2366 N N . GLN A 1 306 ? 4.881 -9.364 3.510 1.00 87.88 306 GLN A N 1
ATOM 2367 C CA . GLN A 1 306 ? 4.983 -10.478 2.562 1.00 87.88 306 GLN A CA 1
ATOM 2368 C C . GLN A 1 306 ? 5.245 -9.962 1.149 1.00 87.88 306 GLN A C 1
ATOM 2370 O O . GLN A 1 306 ? 6.157 -10.424 0.466 1.00 87.88 306 GLN A O 1
ATOM 2375 N N . ASP A 1 307 ? 4.495 -8.947 0.750 1.00 87.56 307 ASP A N 1
ATOM 2376 C CA . ASP A 1 307 ? 4.586 -8.327 -0.558 1.00 87.56 307 ASP A CA 1
ATOM 2377 C C . ASP A 1 307 ? 5.947 -7.638 -0.774 1.00 87.56 307 ASP A C 1
ATOM 2379 O O . ASP A 1 307 ? 6.625 -7.860 -1.778 1.00 87.56 307 ASP A O 1
ATOM 2383 N N . ALA A 1 308 ? 6.445 -6.924 0.238 1.00 89.69 308 ALA A N 1
ATOM 2384 C CA . ALA A 1 308 ? 7.781 -6.334 0.235 1.00 89.69 308 ALA A CA 1
ATOM 2385 C C . ALA A 1 308 ? 8.923 -7.369 0.283 1.00 89.69 308 ALA A C 1
ATOM 2387 O O . ALA A 1 308 ? 10.069 -7.064 -0.057 1.00 89.69 308 ALA A O 1
ATOM 2388 N N . ASN A 1 309 ? 8.664 -8.595 0.739 1.00 88.81 309 ASN A N 1
ATOM 2389 C CA . ASN A 1 309 ? 9.642 -9.685 0.691 1.00 88.81 309 ASN A CA 1
ATOM 2390 C C . ASN A 1 309 ? 9.734 -10.339 -0.694 1.00 88.81 309 ASN A C 1
ATOM 2392 O O . ASN A 1 309 ? 10.745 -10.979 -0.987 1.00 88.81 309 ASN A O 1
ATOM 2396 N N . ASN A 1 310 ? 8.730 -10.134 -1.548 1.00 87.69 310 ASN A N 1
ATOM 2397 C CA . ASN A 1 310 ? 8.740 -10.600 -2.933 1.00 87.69 310 ASN A CA 1
ATOM 2398 C C . ASN A 1 310 ? 9.488 -9.645 -3.875 1.00 87.69 310 ASN A C 1
ATOM 2400 O O . ASN A 1 310 ? 9.904 -10.060 -4.954 1.00 87.69 310 ASN A O 1
ATOM 2404 N N . VAL A 1 311 ? 9.701 -8.390 -3.472 1.00 87.75 311 VAL A N 1
ATOM 2405 C CA . VAL A 1 311 ? 10.512 -7.425 -4.227 1.00 87.75 311 VAL A CA 1
ATOM 2406 C C . VAL A 1 311 ? 11.998 -7.707 -4.000 1.00 87.75 311 VAL A C 1
ATOM 2408 O O . VAL A 1 311 ? 12.465 -7.743 -2.858 1.00 87.75 311 VAL A O 1
ATOM 2411 N N . ARG A 1 312 ? 12.750 -7.884 -5.090 1.00 83.75 312 ARG A N 1
ATOM 2412 C CA . ARG A 1 312 ? 14.201 -8.107 -5.077 1.00 83.75 312 ARG A CA 1
ATOM 2413 C C . ARG A 1 312 ? 14.874 -7.161 -6.057 1.00 83.75 312 ARG A C 1
ATOM 2415 O O . ARG A 1 312 ? 14.585 -7.243 -7.242 1.00 83.75 312 ARG A O 1
ATOM 2422 N N . PHE A 1 313 ? 15.759 -6.312 -5.546 1.00 77.44 313 PHE A N 1
ATOM 2423 C CA . PHE A 1 313 ? 16.681 -5.518 -6.352 1.00 77.44 313 PHE A CA 1
ATOM 2424 C C . PHE A 1 313 ? 17.887 -6.402 -6.703 1.00 77.44 313 PHE A C 1
ATOM 2426 O O . PHE A 1 313 ? 18.465 -7.023 -5.810 1.00 77.44 313 PHE A O 1
ATOM 2433 N N . GLU A 1 314 ? 18.181 -6.529 -7.999 1.00 68.06 314 GLU A N 1
ATOM 2434 C CA . GLU A 1 314 ? 19.293 -7.316 -8.563 1.00 68.06 314 GLU A CA 1
ATOM 2435 C C . GLU A 1 314 ? 20.437 -6.432 -9.055 1.00 68.06 314 GLU A C 1
ATOM 2437 O O . GLU A 1 314 ? 20.168 -5.550 -9.913 1.00 68.06 314 GLU A O 1
#

Sequence (314 aa):
MAILHVINSTDAHSLSPSSLRDKELKQSSDFSAEASEMNGHDEPSSDDDYHDDRSVASDDSDYHDGRSIASDDDFTGLAAGMTGVDIEDSNTKSALIGAGITDHDFRKLRRETVAFLKAPCPLTSTVEVLNSTAVDQALSILERVDRHIQDTAPVTLSEDDRAVSLTEAKVREMNTAVETAKVSMVLLSTARDDVEIADEKRLNMVLPPDKALEDKKHPYTRAMADLRKSETALKETEENSPQTEIMFNACKGKIAAALGSVQVKRELRVREREGSADKSEEVHLWYQQMEWREVVVDCLLVFLQQDANNVRFE

Secondary structure (DSSP, 8-state):
----------------------------------------------------------------------------SS-SS--------HHHHHHHHHTT--HHHHTTS-HHHHHHHHS----SS------HHHHHHHHHHHHHHHHHHHHS--TTS-HHHH--SS-HHHHHHHHHHHHHHHHHHHHHHHHHHHHHHHHHHHHTSPPPPHHHHT-TTSHHHHHHHHHHHHHHHHHHHHHHHHHHHHHHHHHHHHHHHHHHHHHHHHHHHHHHHHH-S---HHHHHHHHHHHHHHHHHHHHHHHHHHHHHH----

Radius of gyration: 33.61 Å; chains: 1; bounding box: 82×60×115 Å

Foldseek 3Di:
DDDDDDDDDDDDDDDDDDDDDDDDDDDDDDDDDDDDDDDDDDDDDDDDDDDDDDDDDDDDDDDDDDDDDDDDDDDDDPPPDDDALDLPDPLLVLLCVLLVHGSVLCPPADPLLSVCSSPVDQDPPDRDACDLRSLVSNLVSLQSLLVSLLVLPDPPDDVVRNDDAQHSVLLVVLSVLLVVLVVLVVQLVVLVVQLVVLVVLLVPDDDDDPVLCVDCPRPNVVSVVSNVVSVVSNVVSVVCNVVSVVSLVVSLVVLVVSLVVLVVVLVVLVCCLVVPPDPDPSVNSSSSNSNSSSSSSNSSSVSSNVSSVPRDDD

Organism: NCBI:txid1276532